Protein AF-A0A2W6ST73-F1 (afdb_monomer_lite)

Radius of gyration: 25.9 Å; chains: 1; bounding box: 72×66×67 Å

Structure (mmCIF, N/CA/C/O backbone):
data_AF-A0A2W6ST73-F1
#
_entry.id   AF-A0A2W6ST73-F1
#
loop_
_atom_site.group_PDB
_atom_site.id
_atom_site.type_symbol
_atom_site.label_atom_id
_atom_site.label_alt_id
_atom_site.label_comp_id
_atom_site.label_asym_id
_atom_site.label_entity_id
_atom_site.label_seq_id
_atom_site.pdbx_PDB_ins_code
_atom_site.Cartn_x
_atom_site.Cartn_y
_atom_site.Cartn_z
_atom_site.occupancy
_atom_site.B_iso_or_equiv
_atom_site.auth_seq_id
_atom_site.auth_comp_id
_atom_site.auth_asym_id
_atom_site.auth_atom_id
_atom_site.pdbx_PDB_model_num
ATOM 1 N N . MET A 1 1 ? 55.557 -0.640 -6.420 1.00 67.75 1 MET A N 1
ATOM 2 C CA . MET A 1 1 ? 54.184 -0.644 -6.984 1.00 67.75 1 MET A CA 1
ATOM 3 C C . MET A 1 1 ? 53.467 -1.984 -6.828 1.00 67.75 1 MET A C 1
ATOM 5 O O . MET A 1 1 ? 52.380 -1.974 -6.274 1.00 67.75 1 MET A O 1
ATOM 9 N N . ILE A 1 2 ? 54.056 -3.122 -7.222 1.00 83.50 2 ILE A N 1
ATOM 10 C CA . ILE A 1 2 ? 53.416 -4.459 -7.134 1.00 83.50 2 ILE A CA 1
ATOM 11 C C . ILE A 1 2 ? 52.916 -4.811 -5.717 1.00 83.50 2 ILE A C 1
ATOM 13 O O . ILE A 1 2 ? 51.785 -5.258 -5.557 1.00 83.50 2 ILE A O 1
ATOM 17 N N . TRP A 1 3 ? 53.702 -4.512 -4.680 1.00 81.50 3 TRP A N 1
ATOM 18 C CA . TRP A 1 3 ? 53.329 -4.760 -3.280 1.00 81.50 3 TRP A CA 1
ATOM 19 C C . TRP A 1 3 ? 52.134 -3.930 -2.788 1.00 81.50 3 TRP A C 1
ATOM 21 O O . TRP A 1 3 ? 51.322 -4.416 -2.010 1.00 81.50 3 TRP A O 1
ATOM 31 N N . VAL A 1 4 ? 51.988 -2.696 -3.282 1.00 86.31 4 VAL A N 1
ATOM 32 C CA . VAL A 1 4 ? 50.870 -1.811 -2.915 1.00 86.31 4 VAL A CA 1
ATOM 33 C C . VAL A 1 4 ? 49.575 -2.307 -3.556 1.00 86.31 4 VAL A C 1
ATOM 35 O O . VAL A 1 4 ? 48.547 -2.377 -2.892 1.00 86.31 4 VAL A O 1
ATOM 38 N N . VAL A 1 5 ? 49.636 -2.728 -4.824 1.00 84.88 5 VAL A N 1
ATOM 39 C CA . VAL A 1 5 ? 48.480 -3.299 -5.534 1.00 84.88 5 VAL A CA 1
ATOM 40 C C . VAL A 1 5 ? 48.038 -4.615 -4.887 1.00 84.88 5 VAL A C 1
ATOM 42 O O . VAL A 1 5 ? 46.844 -4.813 -4.673 1.00 84.88 5 VAL A O 1
ATOM 45 N N . GLY A 1 6 ? 48.986 -5.477 -4.501 1.00 85.81 6 GLY A N 1
ATOM 46 C CA . GLY A 1 6 ? 48.684 -6.722 -3.787 1.00 85.81 6 GLY A CA 1
ATOM 47 C C . GLY A 1 6 ? 48.009 -6.491 -2.431 1.00 85.81 6 GLY A C 1
ATOM 48 O O . GLY A 1 6 ? 47.036 -7.168 -2.105 1.00 85.81 6 GLY A O 1
ATOM 49 N N . PHE A 1 7 ? 48.465 -5.491 -1.671 1.00 88.94 7 PHE A N 1
ATOM 50 C CA . PHE A 1 7 ? 47.873 -5.144 -0.379 1.00 88.94 7 PHE A CA 1
ATOM 51 C C . PHE A 1 7 ? 46.446 -4.588 -0.513 1.00 88.94 7 PHE A C 1
ATOM 53 O O . PHE A 1 7 ? 45.546 -5.007 0.215 1.00 88.94 7 PHE A O 1
ATOM 60 N N . VAL A 1 8 ? 46.206 -3.704 -1.488 1.00 87.44 8 VAL A N 1
ATOM 61 C CA . VAL A 1 8 ? 44.862 -3.166 -1.763 1.00 87.44 8 VAL A CA 1
ATOM 62 C C . VAL A 1 8 ? 43.903 -4.280 -2.195 1.00 87.44 8 VAL A C 1
ATOM 64 O O . VAL A 1 8 ? 42.775 -4.337 -1.707 1.00 87.44 8 VAL A O 1
ATOM 67 N N . LEU A 1 9 ? 44.353 -5.206 -3.048 1.00 89.44 9 LEU A N 1
ATOM 68 C CA . LEU A 1 9 ? 43.543 -6.346 -3.482 1.00 89.44 9 LEU A CA 1
ATOM 69 C C . LEU A 1 9 ? 43.147 -7.247 -2.300 1.00 89.44 9 LEU A C 1
ATOM 71 O O . LEU A 1 9 ? 41.987 -7.640 -2.191 1.00 89.44 9 LEU A O 1
ATOM 75 N N . ALA A 1 10 ? 44.083 -7.530 -1.390 1.00 86.69 10 ALA A N 1
ATOM 76 C CA . ALA A 1 10 ? 43.821 -8.345 -0.204 1.00 86.69 10 ALA A CA 1
ATOM 77 C C . ALA A 1 10 ? 42.765 -7.711 0.720 1.00 86.69 10 ALA A C 1
ATOM 79 O O . ALA A 1 10 ? 41.883 -8.413 1.215 1.00 86.69 10 ALA A O 1
ATOM 80 N N . ILE A 1 11 ? 42.800 -6.385 0.900 1.00 88.25 11 ILE A N 1
ATOM 81 C CA . ILE A 1 11 ? 41.795 -5.655 1.691 1.00 88.25 11 ILE A CA 1
ATOM 82 C C . ILE A 1 11 ? 40.414 -5.743 1.038 1.00 88.25 11 ILE A C 1
ATOM 84 O O . ILE A 1 11 ? 39.426 -6.015 1.722 1.00 88.25 11 ILE A O 1
ATOM 88 N N . VAL A 1 12 ? 40.332 -5.542 -0.280 1.00 88.25 12 VAL A N 1
ATOM 89 C CA . VAL A 1 12 ? 39.059 -5.616 -1.012 1.00 88.25 12 VAL A CA 1
ATOM 90 C C . VAL A 1 12 ? 38.466 -7.021 -0.919 1.00 88.25 12 VAL A C 1
ATOM 92 O O . VAL A 1 12 ? 37.287 -7.165 -0.604 1.00 88.25 12 VAL A O 1
ATOM 95 N N . ILE A 1 13 ? 39.281 -8.060 -1.116 1.00 87.31 13 ILE A N 1
ATOM 96 C CA . ILE A 1 13 ? 38.840 -9.455 -0.984 1.00 87.31 13 ILE A CA 1
ATOM 97 C C . ILE A 1 13 ? 38.371 -9.736 0.449 1.00 87.31 13 ILE A C 1
ATOM 99 O O . ILE A 1 13 ? 37.301 -10.314 0.635 1.00 87.31 13 ILE A O 1
ATOM 103 N N . GLY A 1 14 ? 39.113 -9.275 1.459 1.00 85.38 14 GLY A N 1
ATOM 104 C CA . GLY A 1 14 ? 38.722 -9.410 2.863 1.00 85.38 14 GLY A CA 1
ATOM 105 C C . GLY A 1 14 ? 37.364 -8.768 3.159 1.00 85.38 14 GLY A C 1
ATOM 106 O O . GLY A 1 14 ? 36.500 -9.404 3.761 1.00 85.38 14 GLY A O 1
ATOM 107 N N . LEU A 1 15 ? 37.129 -7.546 2.673 1.00 85.75 15 LEU A N 1
ATOM 108 C CA . LEU A 1 15 ? 35.846 -6.851 2.828 1.00 85.75 15 LEU A CA 1
ATOM 109 C C . LEU A 1 15 ? 34.694 -7.590 2.140 1.00 85.75 15 LEU A C 1
ATOM 111 O O . LEU A 1 15 ? 33.608 -7.701 2.712 1.00 85.75 15 LEU A O 1
ATOM 115 N N . VAL A 1 16 ? 34.929 -8.121 0.939 1.00 84.19 16 VAL A N 1
ATOM 116 C CA . VAL A 1 16 ? 33.927 -8.912 0.214 1.00 84.19 16 VAL A CA 1
ATOM 117 C C . VAL A 1 16 ? 33.579 -10.177 0.996 1.00 84.19 16 VAL A C 1
ATOM 119 O O . VAL A 1 16 ? 32.398 -10.454 1.185 1.00 84.19 16 VAL A O 1
ATOM 122 N N . ILE A 1 17 ? 34.576 -10.903 1.509 1.00 86.31 17 ILE A N 1
ATOM 123 C CA . ILE A 1 17 ? 34.359 -12.128 2.292 1.00 86.31 17 ILE A CA 1
ATOM 124 C C . ILE A 1 17 ? 33.571 -11.826 3.570 1.00 86.31 17 ILE A C 1
ATOM 126 O O . ILE A 1 17 ? 32.594 -12.516 3.856 1.00 86.31 17 ILE A O 1
ATOM 130 N N . VAL A 1 18 ? 33.944 -10.781 4.314 1.00 85.88 18 VAL A N 1
ATOM 131 C CA . VAL A 1 18 ? 33.243 -10.384 5.548 1.00 85.88 18 VAL A CA 1
ATOM 132 C C . VAL A 1 18 ? 31.796 -9.982 5.257 1.00 85.88 18 VAL A C 1
ATOM 134 O O . VAL A 1 18 ? 30.888 -10.398 5.976 1.00 85.88 18 VAL A O 1
ATOM 137 N N . SER A 1 19 ? 31.561 -9.230 4.179 1.00 76.62 19 SER A N 1
ATOM 138 C CA . SER A 1 19 ? 30.213 -8.863 3.731 1.00 76.62 19 SER A CA 1
ATOM 139 C C . SER A 1 19 ? 29.370 -10.098 3.394 1.00 76.62 19 SER A C 1
ATOM 141 O O . SER A 1 19 ? 28.215 -10.209 3.812 1.00 76.62 19 SER A O 1
ATOM 143 N N . LEU A 1 20 ? 29.967 -11.070 2.701 1.00 81.69 20 LEU A N 1
ATOM 144 C CA . LEU A 1 20 ? 29.297 -12.307 2.308 1.00 81.69 20 LEU A CA 1
ATOM 145 C C . LEU A 1 20 ? 28.953 -13.176 3.526 1.00 81.69 20 LEU A C 1
ATOM 147 O O . LEU A 1 20 ? 27.847 -13.709 3.611 1.00 81.69 20 LEU A O 1
ATOM 151 N N . LEU A 1 21 ? 29.861 -13.254 4.503 1.00 81.31 21 LEU A N 1
ATOM 152 C CA . LEU A 1 21 ? 29.627 -13.943 5.774 1.00 81.31 21 LEU A CA 1
ATOM 153 C C . LEU A 1 21 ? 28.502 -13.280 6.575 1.00 81.31 21 LEU A C 1
ATOM 155 O O . LEU A 1 21 ? 27.616 -13.968 7.078 1.00 81.31 21 LEU A O 1
ATOM 159 N N . ALA A 1 22 ? 28.494 -11.948 6.654 1.00 77.50 22 ALA A N 1
ATOM 160 C CA . ALA A 1 22 ? 27.438 -11.206 7.337 1.00 77.50 22 ALA A CA 1
ATOM 161 C C . ALA A 1 22 ? 26.068 -11.414 6.668 1.00 77.50 22 ALA A C 1
ATOM 163 O O . ALA A 1 22 ? 25.068 -11.620 7.359 1.00 77.50 22 ALA A O 1
ATOM 164 N N . ALA A 1 23 ? 26.020 -11.424 5.331 1.00 70.81 23 ALA A N 1
ATOM 165 C CA . ALA A 1 23 ? 24.804 -11.711 4.575 1.00 70.81 23 ALA A CA 1
ATOM 166 C C . ALA A 1 23 ? 24.298 -13.142 4.822 1.00 70.81 23 ALA A C 1
ATOM 168 O O . ALA A 1 23 ? 23.098 -13.345 5.018 1.00 70.81 23 ALA A O 1
ATOM 169 N N . LEU A 1 24 ? 25.209 -14.118 4.876 1.00 79.50 24 LEU A N 1
ATOM 170 C CA . LEU A 1 24 ? 24.879 -15.510 5.176 1.00 79.50 24 LEU A CA 1
ATOM 171 C C . LEU A 1 24 ? 24.293 -15.650 6.588 1.00 79.50 24 LEU A C 1
ATOM 173 O O . LEU A 1 24 ? 23.228 -16.238 6.756 1.00 79.50 24 LEU A O 1
ATOM 177 N N . VAL A 1 25 ? 24.945 -15.064 7.595 1.00 80.12 25 VAL A N 1
ATOM 178 C CA . VAL A 1 25 ? 24.470 -15.097 8.987 1.00 80.12 25 VAL A CA 1
ATOM 179 C C . VAL A 1 25 ? 23.093 -14.440 9.106 1.00 80.12 25 VAL A C 1
ATOM 181 O O . VAL A 1 25 ? 22.197 -15.003 9.734 1.00 80.12 25 VAL A O 1
ATOM 184 N N . ALA A 1 26 ? 22.879 -13.297 8.452 1.00 73.00 26 ALA A N 1
ATOM 185 C CA . ALA A 1 26 ? 21.578 -12.634 8.437 1.00 73.00 26 ALA A CA 1
ATOM 186 C C . ALA A 1 26 ? 20.483 -13.506 7.794 1.00 73.00 26 ALA A C 1
ATOM 188 O O . ALA A 1 26 ? 19.366 -13.561 8.314 1.00 73.00 26 ALA A O 1
ATOM 189 N N . ALA A 1 27 ? 20.800 -14.213 6.705 1.00 70.56 27 ALA A N 1
ATOM 190 C CA . ALA A 1 27 ? 19.872 -15.129 6.045 1.00 70.56 27 ALA A CA 1
ATOM 191 C C . ALA A 1 27 ? 19.528 -16.341 6.927 1.00 70.56 27 ALA A C 1
ATOM 193 O O . ALA A 1 27 ? 18.366 -16.739 7.000 1.00 70.56 27 ALA A O 1
ATOM 194 N N . VAL A 1 28 ? 20.512 -16.895 7.640 1.00 74.00 28 VAL A N 1
ATOM 195 C CA . VAL A 1 28 ? 20.307 -18.022 8.565 1.00 74.00 28 VAL A CA 1
ATOM 196 C C . VAL A 1 28 ? 19.448 -17.607 9.759 1.00 74.00 28 VAL A C 1
ATOM 198 O O . VAL A 1 28 ? 18.484 -18.299 10.088 1.00 74.00 28 VAL A O 1
ATOM 201 N N . ILE A 1 29 ? 19.740 -16.458 10.376 1.00 75.06 29 ILE A N 1
ATOM 202 C CA . ILE A 1 29 ? 18.928 -15.916 11.478 1.00 75.06 29 ILE A CA 1
ATOM 203 C C . ILE A 1 29 ? 17.491 -15.681 11.005 1.00 75.06 29 ILE A C 1
ATOM 205 O O . ILE A 1 29 ? 16.533 -15.999 11.708 1.00 75.06 29 ILE A O 1
ATOM 209 N N . GLU A 1 30 ? 17.318 -15.153 9.796 1.00 72.81 30 GLU A N 1
ATOM 210 C CA . GLU A 1 30 ? 15.997 -14.934 9.220 1.00 72.81 30 GLU A CA 1
ATOM 211 C C . GLU A 1 30 ? 15.237 -16.241 8.979 1.00 72.81 30 GLU A C 1
ATOM 213 O O . GLU A 1 30 ? 14.048 -16.312 9.300 1.00 72.81 30 GLU A O 1
ATOM 218 N N . LEU A 1 31 ? 15.906 -17.275 8.466 1.00 73.00 31 LEU A N 1
ATOM 219 C CA . LEU A 1 31 ? 15.312 -18.597 8.291 1.00 73.00 31 LEU A CA 1
ATOM 220 C C . LEU A 1 31 ? 14.855 -19.168 9.637 1.00 73.00 31 LEU A C 1
ATOM 222 O O . LEU A 1 31 ? 13.720 -19.628 9.753 1.00 73.00 31 LEU A O 1
ATOM 226 N N . PHE A 1 32 ? 15.700 -19.067 10.664 1.00 74.31 32 PHE A N 1
ATOM 227 C CA . PHE A 1 32 ? 15.379 -19.545 12.005 1.00 74.31 32 PHE A CA 1
ATOM 228 C C . PHE A 1 32 ? 14.152 -18.832 12.583 1.00 74.31 32 PHE A C 1
ATOM 230 O O . PHE A 1 32 ? 13.229 -19.482 13.067 1.00 74.31 32 PHE A O 1
ATOM 237 N N . VAL A 1 33 ? 14.086 -17.503 12.457 1.00 72.50 33 VAL A N 1
ATOM 238 C CA . VAL A 1 33 ? 12.926 -16.723 12.914 1.00 72.50 33 VAL A CA 1
ATOM 239 C C . VAL A 1 33 ? 11.661 -17.098 12.138 1.00 72.50 33 VAL A C 1
ATOM 241 O O . VAL A 1 33 ? 10.602 -17.214 12.747 1.00 72.50 33 VAL A O 1
ATOM 244 N N . ARG A 1 34 ? 11.740 -17.323 10.820 1.00 68.19 34 ARG A N 1
ATOM 245 C CA . ARG A 1 34 ? 10.576 -17.737 10.010 1.00 68.19 34 ARG A CA 1
ATOM 246 C C . ARG A 1 34 ? 10.035 -19.094 10.444 1.00 68.19 34 ARG A C 1
ATOM 248 O O . ARG A 1 34 ? 8.823 -19.244 10.577 1.00 68.19 34 ARG A O 1
ATOM 255 N N . VAL A 1 35 ? 10.925 -20.054 10.679 1.00 71.19 35 VAL A N 1
ATOM 256 C CA . VAL A 1 35 ? 10.547 -21.400 11.124 1.00 71.19 35 VAL A CA 1
ATOM 257 C C . VAL A 1 35 ? 9.978 -21.355 12.541 1.00 71.19 35 VAL A C 1
ATOM 259 O O . VAL A 1 35 ? 8.919 -21.926 12.782 1.00 71.19 35 VAL A O 1
ATOM 262 N N . ALA A 1 36 ? 10.615 -20.622 13.458 1.00 74.31 36 ALA A N 1
ATOM 263 C CA . ALA A 1 36 ? 10.155 -20.507 14.840 1.00 74.31 36 ALA A CA 1
ATOM 264 C C . ALA A 1 36 ? 8.792 -19.801 14.944 1.00 74.31 36 ALA A C 1
ATOM 266 O O . ALA A 1 36 ? 7.888 -20.298 15.613 1.00 74.31 36 ALA A O 1
ATOM 267 N N . LEU A 1 37 ? 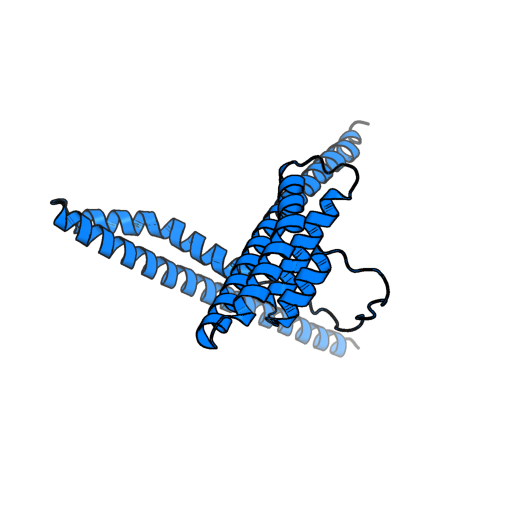8.618 -18.669 14.255 1.00 73.38 37 LEU A N 1
ATOM 268 C CA . LEU A 1 37 ? 7.379 -17.890 14.313 1.00 73.38 37 LEU A CA 1
ATOM 269 C C . LEU A 1 37 ? 6.231 -18.594 13.578 1.00 73.38 37 LEU A C 1
ATOM 271 O O . LEU A 1 37 ? 5.116 -18.644 14.091 1.00 73.38 37 LEU A O 1
ATOM 275 N N . GLY A 1 38 ? 6.507 -19.167 12.399 1.00 69.94 38 GLY A N 1
ATOM 276 C CA . GLY A 1 38 ? 5.530 -19.950 11.640 1.00 69.94 38 GLY A CA 1
ATOM 277 C C . GLY A 1 38 ? 5.105 -21.218 12.382 1.00 69.94 38 GLY A C 1
ATOM 278 O O . GLY A 1 38 ? 3.916 -21.523 12.436 1.00 69.94 38 GLY A O 1
ATOM 279 N N . GLY A 1 39 ? 6.056 -21.906 13.021 1.00 72.81 39 GLY A N 1
ATOM 280 C CA . GLY A 1 39 ? 5.786 -23.072 13.860 1.00 72.81 39 GLY A CA 1
ATOM 281 C C . GLY A 1 39 ? 4.954 -22.734 15.098 1.00 72.81 39 GLY A C 1
ATOM 282 O O . GLY A 1 39 ? 3.987 -23.433 15.382 1.00 72.81 39 GLY A O 1
ATOM 283 N N . ALA A 1 40 ? 5.266 -21.638 15.797 1.00 74.94 40 ALA A N 1
ATOM 284 C CA . ALA A 1 40 ? 4.494 -21.194 16.961 1.00 74.94 40 ALA A CA 1
ATOM 285 C C . ALA A 1 40 ? 3.041 -20.832 16.598 1.00 74.94 40 ALA A C 1
ATOM 287 O O . ALA A 1 40 ? 2.114 -21.211 17.313 1.00 74.94 40 ALA A O 1
ATOM 288 N N . LEU A 1 41 ? 2.835 -20.151 15.465 1.00 74.44 41 LEU A N 1
ATOM 289 C CA . LEU A 1 41 ? 1.503 -19.837 14.936 1.00 74.44 41 LEU A CA 1
ATOM 290 C C . LEU A 1 41 ? 0.715 -21.101 14.582 1.00 74.44 41 LEU A C 1
ATOM 292 O O . LEU A 1 41 ? -0.429 -21.248 15.007 1.00 74.44 41 LEU A O 1
ATOM 296 N N . ALA A 1 42 ? 1.331 -22.026 13.846 1.00 70.50 42 ALA A N 1
ATOM 297 C CA . ALA A 1 42 ? 0.689 -23.279 13.462 1.00 70.50 42 ALA A CA 1
ATOM 298 C C . ALA A 1 42 ? 0.345 -24.154 14.678 1.00 70.50 42 ALA A C 1
ATOM 300 O O . ALA A 1 42 ? -0.739 -24.732 14.735 1.00 70.50 42 ALA A O 1
ATOM 301 N N . ALA A 1 43 ? 1.223 -24.198 15.684 1.00 72.69 43 ALA A N 1
ATOM 302 C CA . ALA A 1 43 ? 0.956 -24.888 16.942 1.00 72.69 43 ALA A CA 1
ATOM 303 C C . ALA A 1 43 ? -0.231 -24.262 17.689 1.00 72.69 43 ALA A C 1
ATOM 305 O O . ALA A 1 43 ? -1.117 -24.985 18.135 1.00 72.69 43 ALA A O 1
ATOM 306 N N . GLY A 1 44 ? -0.297 -22.929 17.773 1.00 75.00 44 GLY A N 1
ATOM 307 C CA . GLY A 1 44 ? -1.426 -22.229 18.391 1.00 75.00 44 GLY A CA 1
ATOM 308 C C . GLY A 1 44 ? -2.759 -22.531 17.701 1.00 75.00 44 GLY A C 1
ATOM 309 O O . GLY A 1 44 ? -3.734 -22.872 18.367 1.00 75.00 44 GLY A O 1
ATOM 310 N N . ILE A 1 45 ? -2.791 -22.479 16.365 1.00 75.88 45 ILE A N 1
ATOM 311 C CA . ILE A 1 45 ? -3.997 -22.791 15.582 1.00 75.88 45 ILE A CA 1
ATOM 312 C C . ILE A 1 45 ? -4.390 -24.265 15.753 1.00 75.88 45 ILE A C 1
ATOM 314 O O . ILE A 1 45 ? -5.569 -24.566 15.935 1.00 75.88 45 ILE A O 1
ATOM 318 N N . GLY A 1 46 ? -3.416 -25.178 15.754 1.00 71.06 46 GLY A N 1
ATOM 319 C CA . GLY A 1 46 ? -3.648 -26.601 15.993 1.00 71.06 46 GLY A CA 1
ATOM 320 C C . GLY A 1 46 ? -4.228 -26.898 17.376 1.00 71.06 46 GLY A C 1
ATOM 321 O O . GLY A 1 46 ? -5.156 -27.694 17.484 1.00 71.06 46 GLY A O 1
ATOM 322 N N . ILE A 1 47 ? -3.743 -26.225 18.425 1.00 76.88 47 ILE A N 1
ATOM 323 C CA . ILE A 1 47 ? -4.274 -26.372 19.790 1.00 76.88 47 ILE A CA 1
ATOM 324 C C . ILE A 1 47 ? -5.729 -25.900 19.852 1.00 76.88 47 ILE A C 1
ATOM 326 O O . ILE A 1 47 ? -6.582 -26.625 20.358 1.00 76.88 47 ILE A O 1
ATOM 330 N N . VAL A 1 48 ? -6.032 -24.722 19.297 1.00 78.62 48 VAL A N 1
ATOM 331 C CA . VAL A 1 48 ? -7.404 -24.185 19.276 1.00 78.62 48 VAL A CA 1
ATOM 332 C C . VAL A 1 48 ? -8.338 -25.113 18.498 1.00 78.62 48 VAL A C 1
ATOM 334 O O . VAL A 1 48 ? -9.403 -25.471 18.995 1.00 78.62 48 VAL A O 1
ATOM 337 N N . ALA A 1 49 ? -7.924 -25.562 17.311 1.00 70.56 49 ALA A N 1
ATOM 338 C CA . ALA A 1 49 ? -8.707 -26.490 16.503 1.00 70.56 49 ALA A CA 1
ATOM 339 C C . ALA A 1 49 ? -8.917 -27.840 17.204 1.00 70.56 49 ALA A C 1
ATOM 341 O O . ALA A 1 49 ? -10.004 -28.410 17.117 1.00 70.56 49 ALA A O 1
ATOM 342 N N . GLY A 1 50 ? -7.910 -28.334 17.928 1.00 69.25 50 GLY A N 1
ATOM 343 C CA . GLY A 1 50 ? -8.005 -29.571 18.696 1.00 69.25 50 GLY A CA 1
ATOM 344 C C . GLY A 1 50 ? -8.989 -29.478 19.861 1.00 69.25 50 GLY A C 1
ATOM 345 O O . GLY A 1 50 ? -9.804 -30.382 20.032 1.00 69.25 50 GLY A O 1
ATOM 346 N N . VAL A 1 51 ? -8.982 -28.370 20.612 1.00 78.50 51 VAL A N 1
ATOM 347 C CA . VAL A 1 51 ? -9.944 -28.129 21.705 1.00 78.50 51 VAL A CA 1
ATOM 348 C C . VAL A 1 51 ? -11.374 -28.058 21.165 1.00 78.50 51 VAL A C 1
ATOM 350 O O . VAL A 1 51 ? -12.243 -28.776 21.653 1.00 78.50 51 VAL A O 1
ATOM 353 N N . VAL A 1 52 ? -11.599 -27.278 20.103 1.00 80.56 52 VAL A N 1
ATOM 354 C CA . VAL A 1 52 ? -12.923 -27.137 19.469 1.00 80.56 52 VAL A CA 1
ATOM 355 C C . VAL A 1 52 ? -13.427 -28.471 18.909 1.00 80.56 52 VAL A C 1
ATOM 357 O O . VAL A 1 52 ? -14.602 -28.803 19.041 1.00 80.56 52 VAL A O 1
ATOM 360 N N . SER A 1 53 ? -12.540 -29.268 18.309 1.00 73.88 53 SER A N 1
ATOM 361 C CA . SER A 1 53 ? -12.911 -30.574 17.748 1.00 73.88 53 SER A CA 1
ATOM 362 C C . SER A 1 53 ? -13.239 -31.598 18.838 1.00 73.88 53 SER A C 1
ATOM 364 O O . SER A 1 53 ? -14.150 -32.405 18.661 1.00 73.88 53 SER A O 1
ATOM 366 N N . ASN A 1 54 ? -12.547 -31.535 19.981 1.00 76.69 54 ASN A N 1
ATOM 367 C CA . ASN A 1 54 ? -12.827 -32.390 21.134 1.00 76.69 54 ASN A CA 1
ATOM 368 C C . ASN A 1 54 ? -14.204 -32.085 21.747 1.00 76.69 54 ASN A C 1
ATOM 370 O O . ASN A 1 54 ? -14.954 -33.002 22.072 1.00 76.69 54 ASN A O 1
ATOM 374 N N . GLU A 1 55 ? -14.574 -30.803 21.846 1.00 80.00 55 GLU A N 1
ATOM 375 C CA . GLU A 1 55 ? -15.918 -30.391 22.282 1.00 80.00 55 GLU A CA 1
ATOM 376 C C . GLU A 1 55 ? -17.016 -30.836 21.302 1.00 80.00 55 GLU A C 1
ATOM 378 O O . GLU A 1 55 ? -18.141 -31.116 21.712 1.00 80.00 55 GLU A O 1
ATOM 383 N N . ALA A 1 56 ? -16.684 -30.970 20.015 1.00 79.44 56 ALA A N 1
ATOM 384 C CA . ALA A 1 56 ? -17.592 -31.466 18.983 1.00 79.44 56 ALA A CA 1
ATOM 385 C C . ALA A 1 56 ? -17.720 -33.006 18.940 1.00 79.44 56 ALA A C 1
ATOM 387 O O . ALA A 1 56 ? -18.447 -33.527 18.092 1.00 79.44 56 ALA A O 1
ATOM 388 N N . GLY A 1 57 ? -17.024 -33.744 19.817 1.00 82.19 57 GLY A N 1
ATOM 389 C CA . GLY A 1 57 ? -17.058 -35.213 19.874 1.00 82.19 57 GLY A CA 1
ATOM 390 C C . GLY A 1 57 ? -16.149 -35.921 18.862 1.00 82.19 57 GLY A C 1
ATOM 391 O O . GLY A 1 57 ? -16.295 -37.124 18.645 1.00 82.19 57 GLY A O 1
ATOM 392 N N . TRP A 1 58 ? -15.222 -35.192 18.237 1.00 81.50 58 TRP A N 1
ATOM 393 C CA . TRP A 1 58 ? -14.196 -35.734 17.342 1.00 81.50 58 TRP A CA 1
ATOM 394 C C . TRP A 1 58 ? -12.891 -35.961 18.114 1.00 81.50 58 TRP A C 1
ATOM 396 O O . TRP A 1 58 ? -12.697 -35.420 19.201 1.00 81.50 58 TRP A O 1
ATOM 406 N N . ASP A 1 59 ? -11.958 -36.731 17.547 1.00 81.38 59 ASP A N 1
ATOM 407 C CA . ASP A 1 59 ? -10.630 -36.919 18.142 1.00 81.38 59 ASP A CA 1
ATOM 408 C C . ASP A 1 59 ? -9.811 -35.617 18.053 1.00 81.38 59 ASP A C 1
ATOM 410 O O . ASP A 1 59 ? -9.128 -35.330 17.061 1.00 81.38 59 ASP A O 1
ATOM 414 N N . GLY A 1 60 ? -9.909 -34.789 19.095 1.00 72.75 60 GLY A N 1
ATOM 415 C CA . GLY A 1 60 ? -9.289 -33.468 19.145 1.00 72.75 60 GLY A CA 1
ATOM 416 C C . GLY A 1 60 ? -7.771 -33.485 18.968 1.00 72.75 60 GLY A C 1
ATOM 417 O O . GLY A 1 60 ? -7.216 -32.554 18.381 1.00 72.75 60 GLY A O 1
ATOM 418 N N . ALA A 1 61 ? -7.092 -34.555 19.392 1.00 72.62 61 ALA A N 1
ATOM 419 C CA . ALA A 1 61 ? -5.646 -34.675 19.226 1.00 72.62 61 ALA A CA 1
ATOM 420 C C . ALA A 1 61 ? -5.276 -34.850 17.747 1.00 72.62 61 ALA A C 1
ATOM 422 O O . ALA A 1 61 ? -4.420 -34.131 17.224 1.00 72.62 61 ALA A O 1
ATOM 423 N N . LEU A 1 62 ? -5.965 -35.757 17.052 1.00 74.38 62 LEU A N 1
ATOM 424 C CA . LEU A 1 62 ? -5.703 -36.042 15.644 1.00 74.38 62 LEU A CA 1
ATOM 425 C C . LEU A 1 62 ? -6.091 -34.851 14.756 1.00 74.38 62 LEU A C 1
ATOM 427 O O . LEU A 1 62 ? -5.330 -34.461 13.869 1.00 74.38 62 LEU A O 1
ATOM 431 N N . THR A 1 63 ? -7.222 -34.209 15.057 1.00 74.12 63 THR A N 1
ATOM 432 C CA . THR A 1 63 ? -7.710 -33.033 14.319 1.00 74.12 63 THR A CA 1
ATOM 433 C C . THR A 1 63 ? -6.793 -31.818 14.508 1.00 74.12 63 THR A C 1
ATOM 435 O O . THR A 1 63 ? -6.459 -31.135 13.537 1.00 74.12 63 THR A O 1
ATOM 438 N N . GLY A 1 64 ? -6.306 -31.581 15.731 1.00 67.69 64 GLY A N 1
ATOM 439 C CA . GLY A 1 64 ? -5.379 -30.486 16.029 1.00 67.69 64 GLY A CA 1
ATOM 440 C C . GLY A 1 64 ? -4.024 -30.628 15.329 1.00 67.69 64 GLY A C 1
ATOM 441 O O . GLY A 1 64 ? -3.509 -29.653 14.775 1.00 67.69 64 GLY A O 1
ATOM 442 N N . VAL A 1 65 ? -3.469 -31.845 15.271 1.00 73.75 65 VAL A N 1
ATOM 443 C CA . VAL A 1 65 ? -2.218 -32.125 14.540 1.00 73.75 65 VAL A CA 1
ATOM 444 C C . VAL A 1 65 ? -2.393 -31.891 13.039 1.00 73.75 65 VAL A C 1
ATOM 446 O O . VAL A 1 65 ? -1.536 -31.273 12.405 1.00 73.75 65 VAL A O 1
ATOM 449 N N . LEU A 1 66 ? -3.514 -32.329 12.466 1.00 76.38 66 LEU A N 1
ATOM 450 C CA . LEU A 1 66 ? -3.787 -32.199 11.033 1.00 76.38 66 LEU A CA 1
ATOM 451 C C . LEU A 1 66 ? -3.911 -30.726 10.614 1.00 76.38 66 LEU A C 1
ATOM 453 O O . LEU A 1 66 ? -3.332 -30.307 9.608 1.00 76.38 66 LEU A O 1
ATOM 457 N N . VAL A 1 67 ? -4.586 -29.917 11.434 1.00 75.50 67 VAL A N 1
ATOM 458 C CA . VAL A 1 67 ? -4.701 -28.467 11.225 1.00 75.50 67 VAL A CA 1
ATOM 459 C C . VAL A 1 67 ? -3.356 -27.761 11.421 1.00 75.50 67 VAL A C 1
ATOM 461 O O . VAL A 1 67 ? -3.011 -26.891 10.619 1.00 75.50 67 VAL A O 1
ATOM 464 N N . ALA A 1 68 ? -2.553 -28.145 12.418 1.00 69.00 68 ALA A N 1
ATOM 465 C CA . ALA A 1 68 ? -1.208 -27.591 12.592 1.00 69.00 68 ALA A CA 1
ATOM 466 C C . ALA A 1 68 ? -0.337 -27.845 11.351 1.00 69.00 68 ALA A C 1
ATOM 468 O O . ALA A 1 68 ? 0.265 -26.920 10.812 1.00 69.00 68 ALA A O 1
ATOM 469 N N . VAL A 1 69 ? -0.324 -29.076 10.831 1.00 76.25 69 VAL A N 1
ATOM 470 C CA . VAL A 1 69 ? 0.474 -29.430 9.646 1.00 76.25 69 VAL A CA 1
ATOM 471 C C . VAL A 1 69 ? 0.013 -28.662 8.404 1.00 76.25 69 VAL A C 1
ATOM 473 O O . VAL A 1 69 ? 0.845 -28.108 7.681 1.00 76.25 69 VAL A O 1
ATOM 476 N N . LEU A 1 70 ? -1.300 -28.557 8.182 1.00 77.19 70 LEU A N 1
ATOM 477 C CA . LEU A 1 70 ? -1.863 -27.815 7.048 1.00 77.19 70 LEU A CA 1
ATOM 478 C C . LEU A 1 70 ? -1.602 -26.304 7.129 1.00 77.19 70 LEU A C 1
ATOM 480 O O . LEU A 1 70 ? -1.501 -25.642 6.095 1.00 77.19 70 LEU A O 1
ATOM 484 N N . THR A 1 71 ? -1.465 -25.751 8.335 1.00 69.44 71 THR A N 1
ATOM 485 C CA . THR A 1 71 ? -1.280 -24.307 8.544 1.00 69.44 71 THR A CA 1
ATOM 486 C C . THR A 1 71 ? 0.183 -23.857 8.554 1.00 69.44 71 THR A C 1
ATOM 488 O O . THR A 1 71 ? 0.438 -22.669 8.358 1.00 69.44 71 THR A O 1
ATOM 491 N N . ILE A 1 72 ? 1.157 -24.771 8.665 1.00 71.19 72 ILE A N 1
ATOM 492 C CA . ILE A 1 72 ? 2.598 -24.448 8.616 1.00 71.19 72 ILE A CA 1
ATOM 493 C C . ILE A 1 72 ? 2.981 -23.735 7.311 1.00 71.19 72 ILE A C 1
ATOM 495 O O . ILE A 1 72 ? 3.635 -22.692 7.341 1.00 71.19 72 ILE A O 1
ATOM 499 N N . ILE A 1 73 ? 2.565 -24.265 6.159 1.00 68.19 73 ILE A N 1
ATOM 500 C CA . ILE A 1 73 ? 2.922 -23.710 4.843 1.00 68.19 73 ILE A CA 1
ATOM 501 C C . ILE A 1 73 ? 2.362 -22.285 4.657 1.00 68.19 73 ILE A C 1
ATOM 503 O O . ILE A 1 73 ? 3.150 -21.377 4.363 1.00 68.19 73 ILE A O 1
ATOM 507 N N . PRO A 1 74 ? 1.054 -22.022 4.861 1.00 65.31 74 PRO A N 1
ATOM 508 C CA . PRO A 1 74 ? 0.523 -20.667 4.750 1.00 65.31 74 PRO A CA 1
ATOM 509 C C . PRO A 1 74 ? 1.070 -19.726 5.832 1.00 65.31 74 PRO A C 1
ATOM 511 O O . PRO A 1 74 ? 1.315 -18.561 5.523 1.00 65.31 74 PRO A O 1
ATOM 514 N N . ALA A 1 75 ? 1.355 -20.201 7.052 1.00 64.50 75 ALA A N 1
ATOM 515 C CA . ALA A 1 75 ? 1.966 -19.377 8.099 1.00 64.50 75 ALA A CA 1
ATOM 516 C C . ALA A 1 75 ? 3.387 -18.920 7.724 1.00 64.50 75 ALA A C 1
ATOM 518 O O . ALA A 1 75 ? 3.719 -17.741 7.873 1.00 64.50 75 ALA A O 1
ATOM 519 N N . ILE A 1 76 ? 4.212 -19.812 7.164 1.00 62.53 76 ILE A N 1
ATOM 520 C CA . ILE A 1 76 ? 5.562 -19.471 6.683 1.00 62.53 76 ILE A CA 1
ATOM 521 C C . ILE A 1 76 ? 5.492 -18.448 5.536 1.00 62.53 76 ILE A C 1
ATOM 523 O O . ILE A 1 76 ? 6.263 -17.482 5.521 1.00 62.53 76 ILE A O 1
ATOM 527 N N . LEU A 1 77 ? 4.554 -18.613 4.597 1.00 66.56 77 LEU A N 1
ATOM 528 C CA . LEU A 1 77 ? 4.355 -17.668 3.491 1.00 66.56 77 LEU A CA 1
ATOM 529 C C . LEU A 1 77 ? 3.844 -16.301 3.973 1.00 66.56 77 LEU A C 1
ATOM 531 O O . LEU A 1 77 ? 4.296 -15.264 3.481 1.00 66.56 77 LEU A O 1
ATOM 535 N N . PHE A 1 78 ? 2.947 -16.284 4.958 1.00 63.75 78 PHE A N 1
ATOM 536 C CA . PHE A 1 78 ? 2.391 -15.063 5.539 1.00 63.75 78 PHE A CA 1
ATOM 537 C C . PHE A 1 78 ? 3.455 -14.250 6.294 1.00 63.75 78 PHE A C 1
ATOM 539 O O . PHE A 1 78 ? 3.603 -13.050 6.054 1.00 63.75 78 PHE A O 1
ATOM 546 N N . VAL A 1 79 ? 4.284 -14.908 7.114 1.00 60.91 79 VAL A N 1
ATOM 547 C CA . VAL A 1 79 ? 5.429 -14.269 7.794 1.00 60.91 79 VAL A CA 1
ATOM 548 C C . VAL A 1 79 ? 6.467 -13.765 6.780 1.00 60.91 79 VAL A C 1
ATOM 550 O O . VAL A 1 79 ? 7.048 -12.691 6.962 1.00 60.91 79 VAL A O 1
ATOM 553 N N . GLY A 1 80 ? 6.669 -14.492 5.675 1.00 55.47 80 GLY A N 1
ATOM 554 C CA . GLY A 1 80 ? 7.510 -14.048 4.560 1.00 55.47 80 GLY A CA 1
ATOM 555 C C . GLY A 1 80 ? 7.005 -12.759 3.896 1.00 55.47 80 GLY A C 1
ATOM 556 O O . GLY A 1 80 ? 7.799 -11.847 3.648 1.00 55.47 80 GLY A O 1
ATOM 557 N N . ARG A 1 81 ? 5.691 -12.642 3.662 1.00 56.94 81 ARG A N 1
ATOM 558 C CA .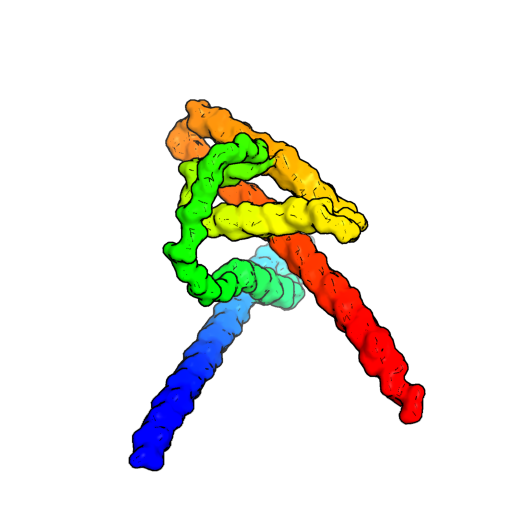 ARG A 1 81 ? 5.066 -11.436 3.086 1.00 56.94 81 ARG A CA 1
ATOM 559 C C . ARG A 1 81 ? 5.124 -10.230 4.025 1.00 56.94 81 ARG A C 1
ATOM 561 O O . ARG A 1 81 ? 5.471 -9.143 3.572 1.00 56.94 81 ARG A O 1
ATOM 568 N N . LEU A 1 82 ? 4.891 -10.431 5.322 1.00 52.28 82 LEU A N 1
ATOM 569 C CA . LEU A 1 82 ? 4.912 -9.360 6.329 1.00 52.28 82 LEU A CA 1
ATOM 570 C C . LEU A 1 82 ? 6.292 -8.718 6.538 1.00 52.28 82 LEU A C 1
ATOM 572 O O . LEU A 1 82 ? 6.372 -7.572 6.969 1.00 52.28 82 LEU A O 1
ATOM 576 N N . ARG A 1 83 ? 7.390 -9.430 6.252 1.00 48.78 83 ARG A N 1
ATOM 577 C CA . ARG A 1 83 ? 8.749 -8.864 6.352 1.00 48.78 83 ARG A CA 1
ATOM 578 C C . ARG A 1 83 ? 9.351 -8.441 5.020 1.00 48.78 83 ARG A C 1
ATOM 580 O O . ARG A 1 83 ? 10.204 -7.551 5.029 1.00 48.78 83 ARG A O 1
ATOM 587 N N . SER A 1 84 ? 8.895 -8.979 3.889 1.00 38.59 84 SER A N 1
ATOM 588 C CA . SER A 1 84 ? 9.284 -8.463 2.569 1.00 38.59 84 SER A CA 1
ATOM 589 C C . SER A 1 84 ? 8.830 -7.015 2.340 1.00 38.59 84 SER A C 1
ATOM 591 O O . SER A 1 84 ? 9.461 -6.317 1.553 1.00 38.59 84 SER A O 1
ATOM 593 N N . SER A 1 85 ? 7.798 -6.539 3.045 1.00 38.91 85 SER A N 1
ATOM 594 C CA . SER A 1 85 ? 7.405 -5.121 3.065 1.00 38.91 85 SER A CA 1
ATOM 595 C C . SER A 1 85 ? 8.337 -4.244 3.920 1.00 38.91 85 SER A C 1
ATOM 597 O O . SER A 1 85 ? 8.412 -3.037 3.715 1.00 38.91 85 SER A O 1
ATOM 599 N N . SER A 1 86 ? 9.101 -4.838 4.847 1.00 42.38 86 SER A N 1
ATOM 600 C CA . SER A 1 86 ? 9.996 -4.117 5.770 1.00 42.38 86 SER A CA 1
ATOM 601 C C . SER A 1 86 ? 11.436 -3.953 5.266 1.00 42.38 86 SER A C 1
ATOM 603 O O . SER A 1 86 ? 12.162 -3.076 5.735 1.00 42.38 86 SER A O 1
ATOM 605 N N . ARG A 1 87 ? 11.869 -4.757 4.285 1.00 36.94 87 ARG A N 1
ATOM 606 C CA . ARG A 1 87 ? 13.158 -4.576 3.597 1.00 36.94 87 ARG A CA 1
ATOM 607 C C . ARG A 1 87 ? 12.955 -3.795 2.304 1.00 36.94 87 ARG A C 1
ATOM 609 O O . ARG A 1 87 ? 13.197 -4.290 1.209 1.00 36.94 87 ARG A O 1
ATOM 616 N N . SER A 1 88 ? 12.545 -2.540 2.457 1.00 39.12 88 SER A N 1
ATOM 617 C CA . SER A 1 88 ? 12.783 -1.548 1.415 1.00 39.12 88 SER A CA 1
ATOM 618 C C . SER A 1 88 ? 14.306 -1.409 1.263 1.00 39.12 88 SER A C 1
ATOM 620 O O . SER A 1 88 ? 14.993 -1.235 2.279 1.00 39.12 88 SER A O 1
ATOM 622 N N . PRO A 1 89 ? 14.883 -1.558 0.058 1.00 37.69 89 PRO A N 1
ATOM 623 C CA . PRO A 1 89 ? 16.305 -1.330 -0.128 1.00 37.69 89 PRO A CA 1
ATOM 624 C C . PRO A 1 89 ? 16.605 0.094 0.340 1.00 37.69 89 PRO A C 1
ATOM 626 O O . PRO A 1 89 ? 15.980 1.046 -0.125 1.00 37.69 89 PRO A O 1
ATOM 629 N N . LYS A 1 90 ? 17.548 0.243 1.279 1.00 39.19 90 LYS A N 1
ATOM 630 C CA . LYS A 1 90 ? 18.129 1.543 1.632 1.00 39.19 90 LYS A CA 1
ATOM 631 C C . LYS A 1 90 ? 18.894 2.060 0.413 1.00 39.19 90 LYS A C 1
ATOM 633 O O . LYS A 1 90 ? 20.114 1.967 0.344 1.00 39.19 90 LYS A O 1
ATOM 638 N N . VAL A 1 91 ?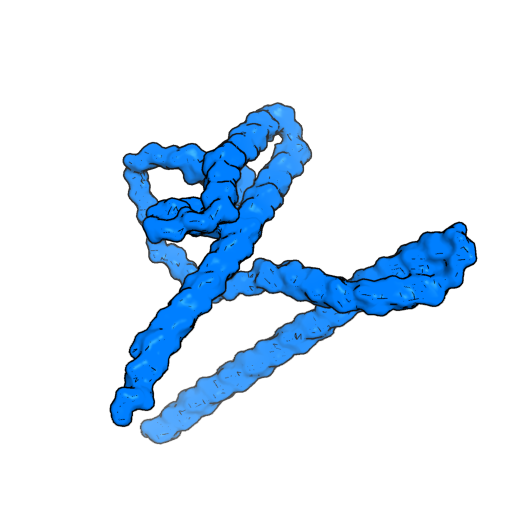 18.168 2.570 -0.574 1.00 41.72 91 VAL A N 1
ATOM 639 C CA . VAL A 1 91 ? 18.710 3.488 -1.562 1.00 41.72 91 VAL A CA 1
ATOM 640 C C . VAL A 1 91 ? 18.949 4.767 -0.777 1.00 41.72 91 VAL A C 1
ATOM 642 O O . VAL A 1 91 ? 18.001 5.416 -0.340 1.00 41.72 91 VAL A O 1
ATOM 645 N N . GLY A 1 92 ? 20.216 5.063 -0.493 1.00 41.19 92 GLY A N 1
ATOM 646 C CA . GLY A 1 92 ? 20.614 6.333 0.094 1.00 41.19 92 GLY A CA 1
ATOM 647 C C . GLY A 1 92 ? 20.190 7.459 -0.840 1.00 41.19 92 GLY A C 1
ATOM 648 O O . GLY A 1 92 ? 20.882 7.761 -1.807 1.00 41.19 92 GLY A O 1
ATOM 649 N N . VAL A 1 93 ? 19.022 8.039 -0.577 1.00 42.41 93 VAL A N 1
ATOM 650 C CA . VAL A 1 93 ? 18.561 9.263 -1.220 1.00 42.41 93 VAL A CA 1
ATOM 651 C C . VAL A 1 93 ? 19.377 10.391 -0.606 1.00 42.41 93 VAL A C 1
ATOM 653 O O . VAL A 1 93 ? 19.187 10.745 0.556 1.00 42.41 93 VAL A O 1
ATOM 656 N N . ASN A 1 94 ? 20.325 10.917 -1.379 1.00 36.88 94 ASN A N 1
ATOM 657 C CA . ASN A 1 94 ? 20.976 12.181 -1.068 1.00 36.88 94 ASN A CA 1
ATOM 658 C C . ASN A 1 94 ? 19.895 13.262 -0.957 1.00 36.88 94 ASN A C 1
ATOM 660 O O . ASN A 1 94 ? 19.246 13.617 -1.936 1.00 36.88 94 ASN A O 1
ATOM 664 N N . THR A 1 95 ? 19.713 13.778 0.253 1.00 44.41 95 THR A N 1
ATOM 665 C CA . THR A 1 95 ? 18.789 14.849 0.647 1.00 44.41 95 THR A CA 1
ATOM 666 C C . THR A 1 95 ? 19.264 16.223 0.158 1.00 44.41 95 THR A C 1
ATOM 668 O O . THR A 1 95 ? 19.397 17.175 0.925 1.00 44.41 95 THR A O 1
ATOM 671 N N . ARG A 1 96 ? 19.550 16.346 -1.136 1.00 43.31 96 ARG A N 1
ATOM 672 C CA . ARG A 1 96 ? 19.785 17.627 -1.805 1.00 43.31 96 ARG A CA 1
ATOM 673 C C . ARG A 1 96 ? 19.012 17.605 -3.106 1.00 43.31 96 ARG A C 1
ATOM 675 O O . ARG A 1 96 ? 19.494 17.036 -4.069 1.00 43.31 96 ARG A O 1
ATOM 682 N N . ASP A 1 97 ? 17.772 18.078 -3.022 1.00 41.31 97 ASP A N 1
ATOM 683 C CA . ASP A 1 97 ? 17.057 18.859 -4.044 1.00 41.31 97 ASP A CA 1
ATOM 684 C C . ASP A 1 97 ? 15.569 18.913 -3.667 1.00 41.31 97 ASP A C 1
ATOM 686 O O . ASP A 1 97 ? 14.692 18.352 -4.314 1.00 41.31 97 ASP A O 1
ATOM 690 N N . ALA A 1 98 ? 15.283 19.595 -2.555 1.00 43.06 98 ALA A N 1
ATOM 691 C CA . ALA A 1 98 ? 13.942 20.070 -2.232 1.00 43.06 98 ALA A CA 1
ATOM 692 C C . ALA A 1 98 ? 13.877 21.571 -2.541 1.00 43.06 98 ALA A C 1
ATOM 694 O O . ALA A 1 98 ? 13.768 22.400 -1.644 1.00 43.06 98 ALA A O 1
ATOM 695 N N . VAL A 1 99 ? 13.983 21.924 -3.823 1.00 45.66 99 VAL A N 1
ATOM 696 C CA . VAL A 1 99 ? 13.514 23.224 -4.316 1.00 45.66 99 VAL A CA 1
ATOM 697 C C . VAL A 1 99 ? 12.157 22.962 -4.957 1.00 45.66 99 VAL A C 1
ATOM 699 O O . VAL A 1 99 ? 12.062 22.549 -6.109 1.00 45.66 99 VAL A O 1
ATOM 702 N N . ARG A 1 100 ? 11.094 23.114 -4.161 1.00 47.59 100 ARG A N 1
ATOM 703 C CA . ARG A 1 100 ? 9.706 23.046 -4.630 1.00 47.59 100 ARG A CA 1
ATOM 704 C C . ARG A 1 100 ? 9.339 24.436 -5.164 1.00 47.59 100 ARG A C 1
ATOM 706 O O . ARG A 1 100 ? 9.364 25.372 -4.368 1.00 47.59 100 ARG A O 1
ATOM 713 N N . PRO A 1 101 ? 9.023 24.611 -6.458 1.00 42.22 101 PRO A N 1
ATOM 714 C CA . PRO A 1 101 ? 8.505 25.882 -6.938 1.00 42.22 101 PRO A CA 1
ATOM 715 C C . PRO A 1 101 ? 7.121 26.119 -6.327 1.00 42.22 101 PRO A C 1
ATOM 717 O O . PRO A 1 101 ? 6.207 25.301 -6.435 1.00 42.22 101 PRO A O 1
ATOM 720 N N . GLU A 1 102 ? 7.015 27.235 -5.622 1.00 46.34 102 GLU A N 1
ATOM 721 C CA . GLU A 1 102 ? 5.794 27.805 -5.071 1.00 46.34 102 GLU A CA 1
ATOM 722 C C . GLU A 1 102 ? 4.958 28.407 -6.223 1.00 46.34 102 GLU A C 1
ATOM 724 O O . GLU A 1 102 ? 5.534 28.894 -7.195 1.00 46.34 102 GLU A O 1
ATOM 729 N N . SER A 1 103 ? 3.619 28.387 -6.109 1.00 45.66 103 SER A N 1
ATOM 730 C CA . SER A 1 103 ? 2.612 29.057 -6.979 1.00 45.66 103 SER A CA 1
ATOM 731 C C . SER A 1 103 ? 1.891 28.291 -8.114 1.00 45.66 103 SER A C 1
ATOM 733 O O . SER A 1 103 ? 1.459 28.892 -9.093 1.00 45.66 103 SER A O 1
ATOM 735 N N . THR A 1 104 ? 1.589 26.998 -7.958 1.00 47.53 104 THR A N 1
ATOM 736 C CA . THR A 1 104 ? 0.443 26.380 -8.675 1.00 47.53 104 THR A CA 1
ATOM 737 C C . THR A 1 104 ? -0.641 26.021 -7.657 1.00 47.53 104 THR A C 1
ATOM 739 O O . THR A 1 104 ? -0.282 25.504 -6.594 1.00 47.53 104 THR A O 1
ATOM 742 N N . PRO A 1 105 ? -1.944 26.284 -7.902 1.00 52.78 105 PRO A N 1
ATOM 743 C CA . PRO A 1 105 ? -2.993 25.788 -7.017 1.00 52.78 105 PRO A CA 1
ATOM 744 C C . PRO A 1 105 ? -2.859 24.267 -6.911 1.00 52.78 105 PRO A C 1
ATOM 746 O O . PRO A 1 105 ? -3.006 23.557 -7.903 1.00 52.78 105 PRO A O 1
ATOM 749 N N . LEU A 1 106 ? -2.505 23.780 -5.716 1.00 63.19 106 LEU A N 1
ATOM 750 C CA . LEU A 1 106 ? -2.382 22.349 -5.461 1.00 63.19 106 LEU A CA 1
ATOM 751 C C . LEU A 1 106 ? -3.732 21.683 -5.739 1.00 63.19 106 LEU A C 1
ATOM 753 O O . LEU A 1 106 ? -4.743 22.066 -5.145 1.00 63.19 106 LEU A O 1
ATOM 757 N N . ASP A 1 107 ? -3.711 20.681 -6.618 1.00 81.75 107 ASP A N 1
ATOM 758 C CA . ASP A 1 107 ? -4.814 19.750 -6.862 1.00 81.75 107 ASP A CA 1
ATOM 759 C C . ASP A 1 107 ? -5.330 19.200 -5.515 1.00 81.75 107 ASP A C 1
ATOM 761 O O . ASP A 1 107 ? -4.488 18.869 -4.666 1.00 81.75 107 ASP A O 1
ATOM 765 N N . PRO A 1 108 ? -6.656 19.105 -5.277 1.00 84.62 108 PRO A N 1
ATOM 766 C CA . PRO A 1 108 ? -7.245 18.585 -4.040 1.00 84.62 108 PRO A CA 1
ATOM 767 C C . PRO A 1 108 ? -6.550 17.343 -3.470 1.00 84.62 108 PRO A C 1
ATOM 769 O O . PRO A 1 108 ? -6.275 17.284 -2.274 1.00 84.62 108 PRO A O 1
ATOM 772 N N . TYR A 1 109 ? -6.165 16.401 -4.332 1.00 88.00 109 TYR A N 1
ATOM 773 C CA . TYR A 1 109 ? -5.399 15.213 -3.955 1.00 88.00 109 TYR A CA 1
ATOM 774 C C . TYR A 1 109 ? -4.047 15.552 -3.305 1.00 88.00 109 TYR A C 1
ATOM 776 O O . TYR A 1 109 ? -3.722 15.068 -2.223 1.00 88.00 109 TYR A O 1
ATOM 784 N N . SER A 1 110 ? -3.261 16.425 -3.933 1.00 87.12 110 SER A N 1
ATOM 785 C CA . SER A 1 110 ? -1.949 16.832 -3.414 1.00 87.12 110 SER A CA 1
ATOM 786 C C . SER A 1 110 ? -2.051 17.644 -2.119 1.00 87.12 110 SER A C 1
ATOM 788 O O . SER A 1 110 ? -1.194 17.526 -1.243 1.00 87.12 110 SER A O 1
ATOM 790 N N . ARG A 1 111 ? -3.122 18.433 -1.954 1.00 90.00 111 ARG A N 1
ATOM 791 C CA . ARG A 1 111 ? -3.402 19.143 -0.700 1.00 90.00 111 ARG A CA 1
ATOM 792 C C . ARG A 1 111 ? -3.726 18.167 0.430 1.00 90.00 111 ARG A C 1
ATOM 794 O O . ARG A 1 111 ? -3.189 18.330 1.522 1.00 90.00 111 ARG A O 1
ATOM 801 N N . ALA A 1 112 ? -4.537 17.148 0.155 1.00 90.75 112 ALA A N 1
ATOM 802 C CA . ALA A 1 112 ? -4.907 16.129 1.133 1.00 90.75 112 ALA A CA 1
ATOM 803 C C . ALA A 1 112 ? -3.677 15.407 1.708 1.00 90.75 112 ALA A C 1
ATOM 805 O O . ALA A 1 112 ? -3.562 15.264 2.921 1.00 90.75 112 ALA A O 1
ATOM 806 N N . TRP A 1 113 ? -2.696 15.049 0.873 1.00 91.75 113 TRP A N 1
ATOM 807 C CA . TRP A 1 113 ? -1.447 14.431 1.344 1.00 91.75 113 TRP A CA 1
ATOM 808 C C . TRP A 1 113 ? -0.578 15.360 2.197 1.00 91.75 113 TRP A C 1
ATOM 810 O O . TRP A 1 113 ? 0.028 14.916 3.177 1.00 91.75 113 TRP A O 1
ATOM 820 N N . VAL A 1 114 ? -0.549 16.658 1.878 1.00 90.75 114 VAL A N 1
ATOM 821 C CA . VAL A 1 114 ? 0.124 17.662 2.717 1.00 90.75 114 VAL A CA 1
ATOM 822 C C . VAL A 1 114 ? -0.569 17.773 4.076 1.00 90.75 114 VAL A C 1
ATOM 824 O O . VAL A 1 114 ? 0.107 17.776 5.107 1.00 90.75 114 VAL A O 1
ATOM 827 N N . THR A 1 115 ? -1.903 17.812 4.099 1.00 88.62 115 THR A N 1
ATOM 828 C CA . THR A 1 115 ? -2.685 17.832 5.342 1.00 88.62 115 THR A CA 1
ATOM 829 C C . THR A 1 115 ? -2.471 16.553 6.153 1.00 88.62 115 THR A C 1
ATOM 831 O O . THR A 1 115 ? -2.137 16.641 7.333 1.00 88.62 115 THR A O 1
ATOM 834 N N . ALA A 1 116 ? -2.539 15.372 5.536 1.00 89.56 116 ALA A N 1
ATOM 835 C CA . ALA A 1 116 ? -2.277 14.095 6.203 1.00 89.56 116 ALA A CA 1
ATOM 836 C C . ALA A 1 116 ? -0.863 14.035 6.808 1.00 89.56 116 ALA A C 1
ATOM 838 O O . ALA A 1 116 ? -0.693 13.648 7.964 1.00 89.56 116 ALA A O 1
ATOM 839 N N . SER A 1 117 ? 0.150 14.503 6.071 1.00 89.62 117 SER A N 1
ATOM 840 C CA . SER A 1 117 ? 1.538 14.570 6.552 1.00 89.62 117 SER A CA 1
ATOM 841 C C . SER A 1 117 ? 1.717 15.550 7.716 1.00 89.62 117 SER A C 1
ATOM 843 O O . SER A 1 117 ? 2.555 15.327 8.591 1.00 89.62 117 SER A O 1
ATOM 845 N N . ARG A 1 118 ? 0.919 16.626 7.752 1.00 88.88 118 ARG A N 1
ATOM 846 C CA . ARG A 1 118 ? 0.865 17.576 8.873 1.00 88.88 118 ARG A CA 1
ATOM 847 C C . ARG A 1 118 ? 0.193 16.963 10.104 1.00 88.88 118 ARG A C 1
ATOM 849 O O . ARG A 1 118 ? 0.644 17.219 11.217 1.00 88.88 118 ARG A O 1
ATOM 856 N N . LEU A 1 119 ? -0.864 16.172 9.913 1.00 85.25 119 LEU A N 1
ATOM 857 C CA . LEU A 1 119 ? -1.583 15.489 10.993 1.00 85.25 119 LEU A CA 1
ATOM 858 C C . LEU A 1 119 ? -0.751 14.353 11.612 1.00 85.25 119 LEU A C 1
ATOM 860 O O . LEU A 1 119 ? -0.761 14.185 12.833 1.00 85.25 119 LEU A O 1
ATOM 864 N N . ALA A 1 120 ? 0.007 13.615 10.795 1.00 84.44 120 ALA A N 1
ATOM 865 C CA . ALA A 1 120 ? 0.901 12.547 11.235 1.00 84.44 120 ALA A CA 1
ATOM 866 C C . ALA A 1 120 ? 2.194 12.492 10.407 1.00 84.44 120 ALA A C 1
ATOM 868 O O . ALA A 1 120 ? 2.225 11.862 9.352 1.00 84.44 120 ALA A O 1
ATOM 869 N N . PRO A 1 121 ? 3.315 13.049 10.890 1.00 79.75 121 PRO A N 1
ATOM 870 C CA . PRO A 1 121 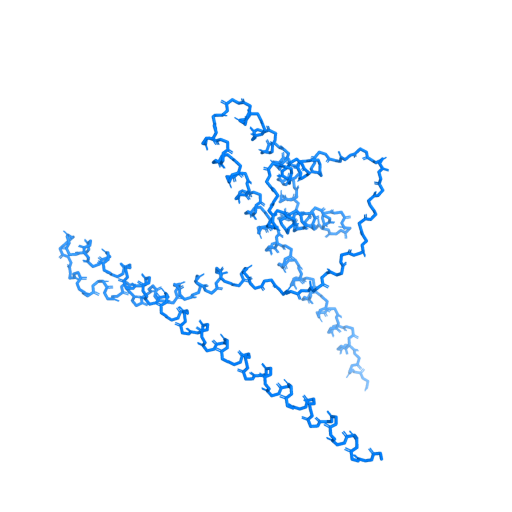? 4.592 12.930 10.195 1.00 79.75 121 PRO A CA 1
ATOM 871 C C . PRO A 1 121 ? 5.157 11.510 10.361 1.00 79.75 121 PRO A C 1
ATOM 873 O O . PRO A 1 121 ? 5.882 11.210 11.311 1.00 79.75 121 PRO A O 1
ATOM 876 N N . ARG A 1 122 ? 4.805 10.605 9.440 1.00 79.44 122 ARG A N 1
ATOM 877 C CA . ARG A 1 122 ? 5.276 9.209 9.415 1.00 79.44 122 ARG A CA 1
ATOM 878 C C . ARG A 1 122 ? 5.915 8.869 8.074 1.00 79.44 122 ARG A C 1
ATOM 880 O O . ARG A 1 122 ? 5.368 9.169 7.020 1.00 79.44 122 ARG A O 1
ATOM 887 N N . ALA A 1 123 ? 7.039 8.152 8.113 1.00 68.75 123 ALA A N 1
ATOM 888 C CA . ALA A 1 123 ? 7.778 7.741 6.913 1.00 68.75 123 ALA A CA 1
ATOM 889 C C . ALA A 1 123 ? 6.949 6.867 5.941 1.00 68.75 123 ALA A C 1
ATOM 891 O O . ALA A 1 123 ? 7.180 6.896 4.733 1.00 68.75 123 ALA A O 1
ATOM 892 N N . GLY A 1 124 ? 5.962 6.124 6.459 1.00 76.50 124 GLY A N 1
ATOM 893 C CA . GLY A 1 124 ? 5.048 5.306 5.653 1.00 76.50 124 GLY A CA 1
ATOM 894 C C . GLY A 1 124 ? 4.114 6.117 4.745 1.00 76.50 124 GLY A C 1
ATOM 895 O O . GLY A 1 124 ? 3.748 5.646 3.675 1.00 76.50 124 GLY A O 1
ATOM 896 N N . LEU A 1 125 ? 3.777 7.358 5.113 1.00 85.75 125 LEU A N 1
ATOM 897 C CA . LEU A 1 125 ? 2.884 8.198 4.306 1.00 85.75 125 LEU A CA 1
ATOM 898 C C . LEU A 1 125 ? 3.555 8.690 3.025 1.00 85.75 125 LEU A C 1
ATOM 900 O O . LEU A 1 125 ? 2.932 8.673 1.975 1.00 85.75 125 LEU A O 1
ATOM 904 N N . VAL A 1 126 ? 4.839 9.053 3.082 1.00 86.62 126 VAL A N 1
ATOM 905 C CA . VAL A 1 126 ? 5.587 9.509 1.895 1.00 86.62 126 VAL A CA 1
ATOM 906 C C . VAL A 1 126 ? 5.695 8.393 0.855 1.00 86.62 126 VAL A C 1
ATOM 908 O O . VAL A 1 126 ? 5.558 8.622 -0.344 1.00 86.62 126 VAL A O 1
ATOM 911 N N . THR A 1 127 ? 5.930 7.162 1.309 1.00 84.31 127 THR A N 1
ATOM 912 C CA . THR A 1 127 ? 5.997 5.995 0.419 1.00 84.31 127 THR A CA 1
ATOM 913 C C . THR A 1 127 ? 4.628 5.652 -0.165 1.00 84.31 127 THR A C 1
ATOM 915 O O . THR A 1 127 ? 4.541 5.366 -1.361 1.00 84.31 127 THR A O 1
ATOM 918 N N . ALA A 1 128 ? 3.563 5.752 0.634 1.00 88.88 128 ALA A N 1
ATOM 919 C CA . ALA A 1 128 ? 2.194 5.585 0.161 1.00 88.88 128 ALA A CA 1
ATOM 920 C C . ALA A 1 128 ? 1.800 6.655 -0.875 1.00 88.88 128 ALA A C 1
ATOM 922 O O . ALA A 1 128 ? 1.315 6.312 -1.952 1.00 88.88 128 ALA A O 1
ATOM 923 N N . GLU A 1 129 ? 2.095 7.931 -0.608 1.00 91.38 129 GLU A N 1
ATOM 924 C CA . GLU A 1 129 ? 1.843 9.047 -1.528 1.00 91.38 129 GLU A CA 1
ATOM 925 C C . GLU A 1 129 ? 2.531 8.822 -2.878 1.00 91.38 129 GLU A C 1
ATOM 927 O O . GLU A 1 129 ? 1.911 8.981 -3.932 1.00 91.38 129 GLU A O 1
ATOM 932 N N . GLN A 1 130 ? 3.804 8.417 -2.865 1.00 89.44 130 GLN A N 1
ATOM 933 C CA . GLN A 1 130 ? 4.566 8.140 -4.085 1.00 89.44 130 GLN A CA 1
ATOM 934 C C . GLN A 1 130 ? 3.968 6.981 -4.891 1.00 89.44 130 GLN A C 1
ATOM 936 O O . GLN A 1 130 ? 3.887 7.067 -6.119 1.00 89.44 130 GLN A O 1
ATOM 941 N N . ALA A 1 131 ? 3.539 5.906 -4.223 1.00 87.56 131 ALA A N 1
ATOM 942 C CA . ALA A 1 131 ? 2.906 4.765 -4.879 1.00 87.56 131 ALA A CA 1
ATOM 943 C C . ALA A 1 131 ? 1.572 5.162 -5.530 1.00 87.56 131 ALA A C 1
ATOM 945 O O . ALA A 1 131 ? 1.361 4.904 -6.718 1.00 87.56 131 ALA A O 1
ATOM 946 N N . CYS A 1 132 ? 0.715 5.865 -4.790 1.00 89.38 132 CYS A N 1
ATOM 947 C CA . CYS A 1 132 ? -0.566 6.366 -5.282 1.00 89.38 132 CYS A CA 1
ATOM 948 C C . CYS A 1 132 ? -0.385 7.367 -6.435 1.00 89.38 132 CYS A C 1
ATOM 950 O O . CYS A 1 132 ? -1.055 7.271 -7.463 1.00 89.38 132 CYS A O 1
ATOM 952 N N . THR A 1 133 ? 0.586 8.276 -6.324 1.00 91.19 133 THR A N 1
ATOM 953 C CA . THR A 1 133 ? 0.912 9.242 -7.385 1.00 91.19 133 THR A CA 1
ATOM 954 C C . THR A 1 133 ? 1.382 8.538 -8.652 1.00 91.19 133 THR A C 1
ATOM 956 O O . THR A 1 133 ? 0.940 8.889 -9.743 1.00 91.19 133 THR A O 1
ATOM 959 N N . ARG A 1 134 ? 2.200 7.484 -8.531 1.00 87.75 134 ARG A N 1
ATOM 960 C CA . ARG A 1 134 ? 2.639 6.686 -9.683 1.00 87.75 134 ARG A CA 1
ATOM 961 C C . ARG A 1 134 ? 1.457 6.057 -10.424 1.00 87.75 134 ARG A C 1
ATOM 963 O O . ARG A 1 134 ? 1.449 6.082 -11.650 1.00 87.75 134 ARG A O 1
ATOM 970 N N . VAL A 1 135 ? 0.454 5.532 -9.718 1.00 87.88 135 VAL A N 1
ATOM 971 C CA . VAL A 1 135 ? -0.775 5.002 -10.345 1.00 87.88 135 VAL A CA 1
ATOM 972 C C . VAL A 1 135 ? -1.550 6.106 -11.067 1.00 87.88 135 VAL A C 1
ATOM 974 O O . VAL A 1 135 ? -1.950 5.934 -12.217 1.00 87.88 135 VAL A O 1
ATOM 977 N N . ILE A 1 136 ? -1.689 7.277 -10.444 1.00 87.62 136 ILE A N 1
ATOM 978 C CA . ILE A 1 136 ? -2.339 8.438 -11.067 1.00 87.62 136 ILE A CA 1
ATOM 979 C C . ILE A 1 136 ? -1.583 8.883 -12.328 1.00 87.62 136 ILE A C 1
ATOM 981 O O . ILE A 1 136 ? -2.210 9.215 -13.333 1.00 87.62 136 ILE A O 1
ATOM 985 N N . GLU A 1 137 ? -0.254 8.879 -12.317 1.00 86.62 137 GLU A N 1
ATOM 986 C CA . GLU A 1 137 ? 0.561 9.209 -13.489 1.00 86.62 137 GLU A CA 1
ATOM 987 C C . GLU A 1 137 ? 0.456 8.165 -14.600 1.00 86.62 137 GLU A C 1
ATOM 989 O O . GLU A 1 137 ? 0.493 8.534 -15.775 1.00 86.62 137 GLU A O 1
ATOM 994 N N . LEU A 1 138 ? 0.282 6.882 -14.263 1.00 82.94 138 LEU A N 1
ATOM 995 C CA . LEU A 1 138 ? 0.061 5.838 -15.263 1.00 82.94 138 LEU A CA 1
ATOM 996 C C . LEU A 1 138 ? -1.185 6.130 -16.105 1.00 82.94 138 LEU A C 1
ATOM 998 O O . LEU A 1 138 ? -1.120 5.946 -17.314 1.00 82.94 138 LEU A O 1
ATOM 1002 N N . THR A 1 139 ? -2.255 6.688 -15.521 1.00 83.44 139 THR A N 1
ATOM 1003 C CA . THR A 1 139 ? -3.456 7.089 -16.288 1.00 83.44 139 THR A CA 1
ATOM 1004 C C . THR A 1 139 ? -3.216 8.215 -17.292 1.00 83.44 139 THR A C 1
ATOM 1006 O O . THR A 1 139 ? -3.975 8.352 -18.245 1.00 83.44 139 THR A O 1
ATOM 1009 N N . LYS A 1 140 ? -2.171 9.032 -17.096 1.00 79.88 140 LYS A N 1
ATOM 1010 C CA . LYS A 1 140 ? -1.830 10.141 -18.001 1.00 79.88 140 LYS A CA 1
ATOM 1011 C C . LYS A 1 140 ? -0.985 9.693 -19.193 1.00 79.88 140 LYS A C 1
ATOM 1013 O O . LYS A 1 140 ? -0.794 10.477 -20.115 1.00 79.88 140 LYS A O 1
ATOM 1018 N N . ARG A 1 141 ? -0.422 8.479 -19.163 1.00 73.75 141 ARG A N 1
ATOM 1019 C CA . ARG A 1 141 ? 0.367 7.956 -20.282 1.00 73.75 141 ARG A CA 1
ATOM 1020 C C . ARG A 1 141 ? -0.574 7.448 -21.369 1.00 73.75 141 ARG A C 1
ATOM 1022 O O . ARG A 1 141 ? -1.426 6.602 -21.100 1.00 73.75 141 ARG A O 1
ATOM 1029 N N . ASP A 1 142 ? -0.365 7.928 -22.591 1.00 51.78 142 ASP A N 1
ATOM 1030 C CA . ASP A 1 142 ? -1.093 7.483 -23.778 1.00 51.78 142 ASP A CA 1
ATOM 1031 C C . ASP A 1 142 ? -1.041 5.948 -23.885 1.00 51.78 142 ASP A C 1
ATOM 1033 O O . ASP A 1 142 ? 0.025 5.352 -24.065 1.00 51.78 142 ASP A O 1
ATOM 1037 N N . GLY A 1 143 ? -2.196 5.296 -23.713 1.00 56.03 143 GLY A N 1
ATOM 1038 C CA . GLY A 1 143 ? -2.339 3.837 -23.789 1.00 56.03 143 GLY A CA 1
ATOM 1039 C C . GLY A 1 143 ? -2.627 3.103 -22.473 1.00 56.03 143 GLY A C 1
ATOM 1040 O O . GLY A 1 143 ? -2.671 1.871 -22.483 1.00 56.03 143 GLY A O 1
ATOM 1041 N N . ALA A 1 144 ? -2.855 3.799 -21.356 1.00 55.41 144 ALA A N 1
ATOM 1042 C CA . ALA A 1 144 ? -3.375 3.176 -20.136 1.00 55.41 144 ALA A CA 1
ATOM 1043 C C . ALA A 1 144 ? -4.869 2.813 -20.284 1.00 55.41 144 ALA A C 1
ATOM 1045 O O . ALA A 1 144 ? -5.744 3.518 -19.799 1.00 55.41 144 ALA A O 1
ATOM 1046 N N . ILE A 1 145 ? -5.148 1.701 -20.973 1.00 62.00 145 ILE A N 1
ATOM 1047 C CA . ILE A 1 145 ? -6.482 1.073 -21.093 1.00 62.00 145 ILE A CA 1
ATOM 1048 C C . ILE A 1 145 ? -6.600 -0.075 -20.078 1.00 62.00 145 ILE A C 1
ATOM 1050 O O . ILE A 1 145 ? -7.219 -1.098 -20.346 1.00 62.00 145 ILE A O 1
ATOM 1054 N N . ASP A 1 146 ? -5.918 0.028 -18.939 1.00 77.31 146 ASP A N 1
ATOM 1055 C CA . ASP A 1 146 ? -6.114 -0.951 -17.880 1.00 77.31 146 ASP A CA 1
ATOM 1056 C C . ASP A 1 146 ? -7.217 -0.433 -16.946 1.00 77.31 146 ASP A C 1
ATOM 1058 O O . ASP A 1 146 ? -6.985 0.563 -16.247 1.00 77.31 146 ASP A O 1
ATOM 1062 N N . PRO A 1 147 ? -8.417 -1.043 -16.963 1.00 83.56 147 PRO A N 1
ATOM 1063 C CA . PRO A 1 147 ? -9.538 -0.587 -16.150 1.00 83.56 147 PRO A CA 1
ATOM 1064 C C . PRO A 1 147 ? -9.196 -0.589 -14.656 1.00 83.56 147 PRO A C 1
ATOM 1066 O O . PRO A 1 147 ? -9.604 0.333 -13.958 1.00 83.56 147 PRO A O 1
ATOM 1069 N N . GLU A 1 148 ? -8.345 -1.507 -14.178 1.00 84.50 148 GLU A N 1
ATOM 1070 C CA . GLU A 1 148 ? -7.945 -1.539 -12.764 1.00 84.50 148 GLU A CA 1
ATOM 1071 C C . GLU A 1 148 ? -7.124 -0.297 -12.369 1.00 84.50 148 GLU A C 1
ATOM 1073 O O . GLU A 1 148 ? -7.280 0.244 -11.272 1.00 84.50 148 GLU A O 1
ATOM 1078 N N . VAL A 1 149 ? -6.260 0.197 -13.269 1.00 85.88 149 VAL A N 1
ATOM 1079 C CA . VAL A 1 149 ? -5.465 1.422 -13.043 1.00 85.88 149 VAL A CA 1
ATOM 1080 C C . VAL A 1 149 ? -6.380 2.648 -13.001 1.00 85.88 149 VAL A C 1
ATOM 1082 O O . VAL A 1 149 ? -6.186 3.533 -12.165 1.00 85.88 149 VAL A O 1
ATOM 1085 N N . ILE A 1 150 ? -7.367 2.707 -13.901 1.00 87.12 150 ILE A N 1
ATOM 1086 C CA . ILE A 1 150 ? -8.323 3.819 -13.997 1.00 87.12 150 ILE A CA 1
ATOM 1087 C C . ILE A 1 150 ? -9.221 3.861 -12.759 1.00 87.12 150 ILE A C 1
ATOM 1089 O O . ILE A 1 150 ? -9.393 4.933 -12.166 1.00 87.12 150 ILE A O 1
ATOM 1093 N N . ASP A 1 151 ? -9.746 2.711 -12.341 1.00 89.12 151 ASP A N 1
ATOM 1094 C CA . ASP A 1 151 ? -10.615 2.593 -11.172 1.00 89.12 151 ASP A CA 1
ATOM 1095 C C . ASP A 1 151 ? -9.871 3.010 -9.905 1.00 89.12 151 ASP A C 1
ATOM 1097 O O . ASP A 1 151 ? -10.336 3.890 -9.173 1.00 89.12 151 ASP A O 1
ATOM 1101 N N . LEU A 1 152 ? -8.664 2.475 -9.684 1.00 88.00 152 LEU A N 1
ATOM 1102 C CA . LEU A 1 152 ? -7.871 2.835 -8.512 1.00 88.00 152 LEU A CA 1
ATOM 1103 C C . LEU A 1 152 ? -7.478 4.317 -8.529 1.00 88.00 152 LEU A C 1
ATOM 1105 O O . LEU A 1 152 ? -7.607 4.993 -7.511 1.00 88.00 152 LEU A O 1
ATOM 1109 N N . ALA A 1 153 ? -7.058 4.869 -9.669 1.00 89.25 153 ALA A N 1
ATOM 1110 C CA . ALA A 1 153 ? -6.751 6.297 -9.769 1.00 89.25 153 ALA A CA 1
ATOM 1111 C C . ALA A 1 153 ? -7.976 7.183 -9.479 1.00 89.25 153 ALA A C 1
ATOM 1113 O O . ALA A 1 153 ? -7.841 8.242 -8.860 1.00 89.25 153 ALA A O 1
ATOM 1114 N N . THR A 1 154 ? -9.169 6.752 -9.894 1.00 89.94 154 THR A N 1
ATOM 1115 C CA . THR A 1 154 ? -10.430 7.454 -9.619 1.00 89.94 154 THR A CA 1
ATOM 1116 C C . THR A 1 154 ? -10.783 7.391 -8.136 1.00 89.94 154 THR A C 1
ATOM 1118 O O . THR A 1 154 ? -11.114 8.420 -7.540 1.00 89.94 154 THR A O 1
ATOM 1121 N N . ILE A 1 155 ? -10.645 6.214 -7.516 1.00 90.75 155 ILE A N 1
ATOM 1122 C CA . ILE A 1 155 ? -10.820 6.032 -6.072 1.00 90.75 155 ILE A CA 1
ATOM 1123 C C . ILE A 1 155 ? -9.860 6.950 -5.316 1.00 90.75 155 ILE A C 1
ATOM 1125 O O . ILE A 1 155 ? -10.316 7.708 -4.464 1.00 90.75 155 ILE A O 1
ATOM 1129 N N . LEU A 1 156 ? -8.573 6.952 -5.673 1.00 91.31 156 LEU A N 1
ATOM 1130 C CA . LEU A 1 156 ? -7.547 7.771 -5.025 1.00 91.31 156 LEU A CA 1
ATOM 1131 C C . LEU A 1 156 ? -7.856 9.269 -5.120 1.00 91.31 156 LEU A C 1
ATOM 1133 O O . LEU A 1 156 ? -7.807 9.967 -4.110 1.00 91.31 156 LEU A O 1
ATOM 1137 N N . ARG A 1 157 ? -8.219 9.771 -6.306 1.00 90.94 157 ARG A N 1
ATOM 1138 C CA . ARG A 1 157 ? -8.533 11.199 -6.498 1.00 90.94 157 ARG A CA 1
ATOM 1139 C C . ARG A 1 157 ? -9.769 11.651 -5.723 1.00 90.94 157 ARG A C 1
ATOM 1141 O O . ARG A 1 157 ? -9.835 12.816 -5.345 1.00 90.94 157 ARG A O 1
ATOM 1148 N N . ARG A 1 158 ? -10.741 10.760 -5.503 1.00 90.88 158 ARG A N 1
ATOM 1149 C CA . ARG A 1 158 ? -12.012 11.098 -4.849 1.00 90.88 158 ARG A CA 1
ATOM 1150 C C . ARG A 1 158 ? -12.001 10.858 -3.341 1.00 90.88 158 ARG A C 1
ATOM 1152 O O . ARG A 1 158 ? -12.494 11.698 -2.600 1.00 90.88 158 ARG A O 1
ATOM 1159 N N . HIS A 1 159 ? -11.455 9.731 -2.896 1.00 91.12 159 HIS A N 1
ATOM 1160 C CA . HIS A 1 159 ? -11.579 9.282 -1.508 1.00 91.12 159 HIS A CA 1
ATOM 1161 C C . HIS A 1 159 ? -10.425 9.744 -0.628 1.00 91.12 159 HIS A C 1
ATOM 1163 O O . HIS A 1 159 ? -10.651 9.967 0.551 1.00 91.12 159 HIS A O 1
ATOM 1169 N N . VAL A 1 160 ? -9.212 9.942 -1.163 1.00 93.19 160 VAL A N 1
ATOM 1170 C CA . VAL A 1 160 ? -8.101 10.444 -0.335 1.00 93.19 160 VAL A CA 1
ATOM 1171 C C . VAL A 1 160 ? -8.402 11.843 0.223 1.00 93.19 160 VAL A C 1
ATOM 1173 O O . VAL A 1 160 ? -8.228 12.021 1.425 1.00 93.19 160 VAL A O 1
ATOM 1176 N N . PRO A 1 161 ? -8.898 12.818 -0.569 1.00 92.81 161 PRO A N 1
ATOM 1177 C CA . PRO A 1 161 ? -9.320 14.103 -0.014 1.00 92.81 161 PRO A CA 1
ATOM 1178 C C . PRO A 1 161 ? -10.442 13.972 1.015 1.00 92.81 161 PRO A C 1
ATOM 1180 O O . PRO A 1 161 ? -10.295 14.478 2.119 1.00 92.81 161 PRO A O 1
ATOM 1183 N N . ALA A 1 162 ? -11.503 13.224 0.691 1.00 90.88 162 ALA A N 1
ATOM 1184 C CA . ALA A 1 162 ? -12.648 13.051 1.585 1.00 90.88 162 ALA A CA 1
ATOM 1185 C C . ALA A 1 162 ? -12.249 12.437 2.935 1.00 90.88 162 ALA A C 1
ATOM 1187 O O . ALA A 1 162 ? -12.609 12.973 3.974 1.00 90.88 162 ALA A O 1
ATOM 1188 N N . LEU A 1 163 ? -11.429 11.380 2.932 1.00 92.25 163 LEU A N 1
ATOM 1189 C CA . LEU A 1 163 ? -10.937 10.743 4.159 1.00 92.25 163 LEU A CA 1
ATOM 1190 C C . LEU A 1 163 ? -10.145 11.717 5.038 1.00 92.25 163 LEU A C 1
ATOM 1192 O O . LEU A 1 163 ? -10.277 11.703 6.261 1.00 92.25 163 LEU A O 1
ATOM 1196 N N . VAL A 1 164 ? -9.306 12.558 4.427 1.00 93.25 164 VAL A N 1
ATOM 1197 C CA . VAL A 1 164 ? -8.499 13.534 5.168 1.00 93.25 164 VAL A CA 1
ATOM 1198 C C . VAL A 1 164 ? -9.375 14.652 5.731 1.00 93.25 164 VAL A C 1
ATOM 1200 O O . VAL A 1 164 ? -9.193 15.009 6.894 1.00 93.25 164 VAL A O 1
ATOM 1203 N N . ASP A 1 165 ? -10.329 15.159 4.949 1.00 92.19 165 ASP A N 1
ATOM 1204 C CA . ASP A 1 165 ? -11.249 16.223 5.364 1.00 92.19 165 ASP A CA 1
ATOM 1205 C C . ASP A 1 165 ? -12.185 15.740 6.491 1.00 92.19 165 ASP A C 1
ATOM 1207 O O . ASP A 1 165 ? -12.295 16.398 7.526 1.00 92.19 165 ASP A O 1
ATOM 1211 N N . GLU A 1 166 ? -12.779 14.549 6.353 1.00 91.88 166 GLU A N 1
ATOM 1212 C CA . GLU A 1 166 ? -13.612 13.912 7.388 1.00 91.88 166 GLU A CA 1
ATOM 1213 C C . GLU A 1 166 ? -12.813 13.637 8.670 1.00 91.88 166 GLU A C 1
ATOM 1215 O O . GLU A 1 166 ? -13.304 13.853 9.781 1.00 91.88 166 GLU A O 1
ATOM 1220 N N . THR A 1 167 ? -11.549 13.214 8.541 1.00 91.00 167 THR A N 1
ATOM 1221 C CA . THR A 1 167 ? -10.677 13.053 9.710 1.00 91.00 167 THR A CA 1
ATOM 1222 C C . THR A 1 167 ? -10.382 14.402 10.359 1.00 91.00 167 THR A C 1
ATOM 1224 O O . THR A 1 167 ? -10.419 14.503 11.582 1.00 91.00 167 THR A O 1
ATOM 1227 N N . GLU A 1 168 ? -10.101 15.455 9.588 1.00 91.56 168 GLU A N 1
ATOM 1228 C CA . GLU A 1 168 ? -9.857 16.792 10.138 1.00 91.56 168 GLU A CA 1
ATOM 1229 C C . GLU A 1 168 ? -11.086 17.314 10.902 1.00 91.56 168 GLU A C 1
ATOM 1231 O O . GLU A 1 168 ? -10.930 17.815 12.019 1.00 91.56 168 GLU A O 1
ATOM 1236 N N . GLU A 1 169 ? -12.296 17.099 10.380 1.00 90.69 169 GLU A N 1
ATOM 1237 C CA . GLU A 1 169 ? -13.559 17.422 11.058 1.00 90.69 169 GLU A CA 1
ATOM 1238 C C . GLU A 1 169 ? -13.742 16.621 12.360 1.00 90.69 169 GLU A C 1
ATOM 1240 O O . GLU A 1 169 ? -14.051 17.189 13.417 1.00 90.69 169 GLU A O 1
ATOM 1245 N N . LEU A 1 170 ? -13.451 15.316 12.336 1.00 88.62 170 LEU A N 1
ATOM 1246 C CA . LEU A 1 170 ? -13.491 14.461 13.525 1.00 88.62 170 LEU A CA 1
ATOM 1247 C C . LEU A 1 170 ? -12.510 14.945 14.607 1.00 88.62 170 LEU A C 1
ATOM 1249 O O . LEU A 1 170 ? -12.816 14.909 15.802 1.00 88.62 170 LEU A O 1
ATOM 1253 N N . LEU A 1 171 ? -11.339 15.456 14.219 1.00 89.81 171 LEU A N 1
ATOM 1254 C CA . LEU A 1 171 ? -10.331 15.958 15.159 1.00 89.81 171 LEU A CA 1
ATOM 1255 C C . LEU A 1 171 ? -10.739 17.249 15.882 1.00 89.81 171 LEU A C 1
ATOM 1257 O O . LEU A 1 171 ? -10.168 17.538 16.943 1.00 89.81 171 LEU A O 1
ATOM 1261 N N . VAL A 1 172 ? -11.692 18.012 15.338 1.00 90.44 172 VAL A N 1
ATOM 1262 C CA . VAL A 1 172 ? -12.235 19.222 15.982 1.00 90.44 172 VAL A CA 1
ATOM 1263 C C . VAL A 1 172 ? -13.080 18.854 17.200 1.00 90.44 172 VAL A C 1
ATOM 1265 O O . VAL A 1 172 ? -13.004 19.528 18.228 1.00 90.44 172 VAL A O 1
ATOM 1268 N N . THR A 1 173 ? -13.855 17.775 17.106 1.00 88.12 173 THR A N 1
ATOM 1269 C CA . THR A 1 173 ? -14.807 17.356 18.147 1.00 88.12 173 THR A CA 1
ATOM 1270 C C . THR A 1 173 ? -14.251 16.263 19.066 1.00 88.12 173 THR A C 1
ATOM 1272 O O . THR A 1 173 ? -14.738 16.084 20.185 1.00 88.12 173 THR A O 1
ATOM 1275 N N . ALA A 1 174 ? -13.196 15.559 18.648 1.00 85.69 174 ALA A N 1
ATOM 1276 C CA . ALA A 1 174 ? -12.603 14.471 19.415 1.00 85.69 174 ALA A CA 1
ATOM 1277 C C . ALA A 1 174 ? -11.735 14.941 20.602 1.00 85.69 174 ALA A C 1
ATOM 1279 O O . ALA A 1 174 ? -10.875 15.820 20.498 1.00 85.69 174 ALA A O 1
ATOM 1280 N N . GLY A 1 175 ? -11.879 14.252 21.741 1.00 80.94 175 GLY A N 1
ATOM 1281 C CA . GLY A 1 175 ? -10.958 14.361 22.878 1.00 80.94 175 GLY A CA 1
ATOM 1282 C C . GLY A 1 175 ? -9.552 13.820 22.564 1.00 80.94 175 GLY A C 1
ATOM 1283 O O . GLY A 1 175 ? -9.326 13.173 21.544 1.00 80.94 175 GLY A O 1
ATOM 1284 N N . ARG A 1 176 ? -8.573 14.039 23.457 1.00 80.31 176 ARG A N 1
ATOM 1285 C CA . ARG A 1 176 ? -7.154 13.672 23.214 1.00 80.31 176 ARG A CA 1
ATOM 1286 C C . ARG A 1 176 ? -6.930 12.199 22.843 1.00 80.31 176 ARG A C 1
ATOM 1288 O O . ARG A 1 176 ? -6.061 11.920 22.020 1.00 80.31 176 ARG A O 1
ATOM 1295 N N . SER A 1 177 ? -7.670 11.274 23.455 1.00 78.38 177 SER A N 1
ATOM 1296 C CA . SER A 1 177 ? -7.609 9.842 23.131 1.00 78.38 177 SER A CA 1
ATOM 1297 C C . SER A 1 177 ? -8.197 9.556 21.748 1.00 78.38 177 SER A C 1
ATOM 1299 O O . SER A 1 177 ? -7.531 8.924 20.935 1.00 78.38 177 SER A O 1
ATOM 1301 N N . GLY A 1 178 ? -9.380 10.102 21.448 1.00 80.75 178 GLY A N 1
ATOM 1302 C CA . GLY A 1 178 ? -10.034 9.967 20.142 1.00 80.75 178 GLY A CA 1
ATOM 1303 C C . GLY A 1 178 ? -9.209 10.551 18.995 1.00 80.75 178 GLY A C 1
ATOM 1304 O O . GLY A 1 178 ? -9.117 9.941 17.938 1.00 80.75 178 GLY A O 1
ATOM 1305 N N . ARG A 1 179 ? -8.503 11.667 19.225 1.00 86.75 179 ARG A N 1
ATOM 1306 C CA . ARG A 1 179 ? -7.609 12.264 18.219 1.00 86.75 179 ARG A CA 1
ATOM 1307 C C . ARG A 1 179 ? -6.457 11.351 17.820 1.00 86.75 179 ARG A C 1
ATOM 1309 O O . ARG A 1 179 ? -6.091 11.324 16.654 1.00 86.75 179 ARG A O 1
ATOM 1316 N N . ARG A 1 180 ? -5.865 10.625 18.774 1.00 85.81 180 ARG A N 1
ATOM 1317 C CA . ARG A 1 180 ? -4.786 9.675 18.455 1.00 85.81 180 ARG A CA 1
ATOM 1318 C C . ARG A 1 180 ? -5.311 8.509 17.628 1.00 85.81 180 ARG A C 1
ATOM 1320 O O . ARG A 1 180 ? -4.698 8.191 16.621 1.00 85.81 180 ARG A O 1
ATOM 1327 N N . VAL A 1 181 ? -6.451 7.944 18.026 1.00 88.62 181 VAL A N 1
ATOM 1328 C CA . VAL A 1 181 ? -7.090 6.830 17.309 1.00 88.62 181 VAL A CA 1
ATOM 1329 C C . VAL A 1 181 ? -7.448 7.238 15.879 1.00 88.62 181 VAL A C 1
ATOM 1331 O O . VAL A 1 181 ? -7.003 6.581 14.949 1.00 88.62 181 VAL A O 1
ATOM 1334 N N . ALA A 1 182 ? -8.123 8.375 15.696 1.00 89.00 182 ALA A N 1
ATOM 1335 C CA . ALA A 1 182 ? -8.501 8.881 14.374 1.00 89.00 182 ALA A CA 1
ATOM 1336 C C . ALA A 1 182 ? -7.290 9.120 13.454 1.00 89.00 182 ALA A C 1
ATOM 1338 O O . ALA A 1 182 ? -7.310 8.782 12.275 1.00 89.00 182 ALA A O 1
ATOM 1339 N N . VAL A 1 183 ? -6.201 9.676 13.996 1.00 89.44 183 VAL A N 1
ATOM 1340 C CA . VAL A 1 183 ? -4.961 9.872 13.233 1.00 89.44 183 VAL A CA 1
ATOM 1341 C C . VAL A 1 183 ? -4.297 8.536 12.882 1.00 89.44 183 VAL A C 1
ATOM 1343 O O . VAL A 1 183 ? -3.770 8.387 11.780 1.00 89.44 183 VAL A O 1
ATOM 1346 N N . ASP A 1 184 ? -4.300 7.566 13.796 1.00 88.19 184 ASP A N 1
ATOM 1347 C CA . ASP A 1 184 ? -3.735 6.239 13.545 1.00 88.19 184 ASP A CA 1
ATOM 1348 C C . ASP A 1 184 ? -4.527 5.466 12.483 1.00 88.19 184 ASP A C 1
ATOM 1350 O O . ASP A 1 184 ? -3.913 4.853 11.608 1.00 88.19 184 ASP A O 1
ATOM 1354 N N . GLU A 1 185 ? -5.857 5.552 12.516 1.00 91.44 185 GLU A N 1
ATOM 1355 C CA . GLU A 1 185 ? -6.757 4.973 11.512 1.00 91.44 185 GLU A CA 1
ATOM 1356 C C . GLU A 1 185 ? -6.549 5.617 10.137 1.00 91.44 185 GLU A C 1
ATOM 1358 O O . GLU A 1 185 ? -6.281 4.899 9.173 1.00 91.44 185 GLU A O 1
ATOM 1363 N N . LEU A 1 186 ? -6.517 6.955 10.058 1.00 92.69 186 LEU A N 1
ATOM 1364 C CA . LEU A 1 186 ? -6.221 7.670 8.810 1.00 92.69 186 LEU A CA 1
ATOM 1365 C C . LEU A 1 186 ? -4.884 7.221 8.208 1.00 92.69 186 LEU A C 1
ATOM 1367 O O . LEU A 1 186 ? -4.786 6.953 7.010 1.00 92.69 186 LEU A O 1
ATOM 1371 N N . VAL A 1 187 ? -3.832 7.127 9.029 1.00 91.38 187 VAL A N 1
ATOM 1372 C CA . VAL A 1 187 ? -2.524 6.657 8.556 1.00 91.38 187 VAL A CA 1
ATOM 1373 C C . VAL A 1 187 ? -2.619 5.222 8.045 1.00 91.38 187 VAL A C 1
ATOM 1375 O O . VAL A 1 187 ? -2.053 4.925 6.993 1.00 91.38 187 VAL A O 1
ATOM 1378 N N . ALA A 1 188 ? -3.290 4.331 8.777 1.00 91.06 188 ALA A N 1
ATOM 1379 C CA . ALA A 1 188 ? -3.423 2.932 8.391 1.00 91.06 188 ALA A CA 1
ATOM 1380 C C . ALA A 1 188 ? -4.147 2.782 7.044 1.00 91.06 188 ALA A C 1
ATOM 1382 O O . ALA A 1 188 ? -3.686 2.024 6.187 1.00 91.06 188 ALA A O 1
ATOM 1383 N N . ASP A 1 189 ? -5.216 3.545 6.824 1.00 92.31 189 ASP A N 1
ATOM 1384 C CA . ASP A 1 189 ? -5.980 3.514 5.578 1.00 92.31 189 ASP A CA 1
ATOM 1385 C C . ASP A 1 189 ? -5.188 4.092 4.400 1.00 92.31 189 ASP A C 1
ATOM 1387 O O . ASP A 1 189 ? -5.119 3.469 3.336 1.00 92.31 189 ASP A O 1
ATOM 1391 N N . LEU A 1 190 ? -4.501 5.224 4.590 1.00 92.25 190 LEU A N 1
ATOM 1392 C CA . LEU A 1 190 ? -3.642 5.808 3.553 1.00 92.25 190 LEU A CA 1
ATOM 1393 C C . LEU A 1 190 ? -2.463 4.893 3.192 1.00 92.25 190 LEU A C 1
ATOM 1395 O O . LEU A 1 190 ? -2.105 4.781 2.017 1.00 92.25 190 LEU A O 1
ATOM 1399 N N . VAL A 1 191 ? -1.875 4.207 4.176 1.00 91.00 191 VAL A N 1
ATOM 1400 C CA . VAL A 1 191 ? -0.821 3.212 3.932 1.00 91.00 191 VAL A CA 1
ATOM 1401 C C . VAL A 1 191 ? -1.375 2.014 3.164 1.00 91.00 191 VAL A C 1
ATOM 1403 O O . VAL A 1 191 ? -0.760 1.607 2.180 1.00 91.00 191 VAL A O 1
ATOM 1406 N N . ARG A 1 192 ? -2.553 1.496 3.536 1.00 91.75 192 ARG A N 1
ATOM 1407 C CA . ARG A 1 192 ? -3.208 0.387 2.825 1.00 91.75 192 ARG A CA 1
ATOM 1408 C C . ARG A 1 192 ? -3.505 0.743 1.364 1.00 91.75 192 ARG A C 1
ATOM 1410 O O . ARG A 1 192 ? -3.264 -0.074 0.476 1.00 91.75 192 ARG A O 1
ATOM 1417 N N . LEU A 1 193 ? -3.964 1.967 1.096 1.00 90.94 193 LEU A N 1
ATOM 1418 C CA . LEU A 1 193 ? -4.137 2.474 -0.272 1.00 90.94 193 LEU A CA 1
ATOM 1419 C C . LEU A 1 193 ? -2.801 2.534 -1.029 1.00 90.94 193 LEU A C 1
ATOM 1421 O O . LEU A 1 193 ? -2.724 2.124 -2.189 1.00 90.94 193 LEU A O 1
ATOM 1425 N N . GLY A 1 194 ? -1.735 2.985 -0.364 1.00 89.81 194 GLY A N 1
ATOM 1426 C CA . GLY A 1 194 ? -0.378 2.977 -0.911 1.00 89.81 194 GLY A CA 1
ATOM 1427 C C . GLY A 1 194 ? 0.126 1.579 -1.271 1.00 89.81 194 GLY A C 1
ATOM 1428 O O . GLY A 1 194 ? 0.741 1.393 -2.323 1.00 89.81 194 GLY A O 1
ATOM 1429 N N . GLU A 1 195 ? -0.159 0.581 -0.436 1.00 89.38 195 GLU A N 1
ATOM 1430 C CA . GLU A 1 195 ? 0.189 -0.821 -0.690 1.00 89.38 195 GLU A CA 1
ATOM 1431 C C . GLU A 1 195 ? -0.544 -1.372 -1.918 1.00 89.38 195 GLU A C 1
ATOM 1433 O O . GLU A 1 195 ? 0.101 -1.944 -2.801 1.00 89.38 195 GLU A O 1
ATOM 1438 N N . GLN A 1 196 ? -1.853 -1.124 -2.029 1.00 89.38 196 GLN A N 1
ATOM 1439 C CA . GLN A 1 196 ? -2.647 -1.502 -3.205 1.00 89.38 196 GLN A CA 1
ATOM 1440 C C . GLN A 1 196 ? -2.112 -0.844 -4.484 1.00 89.38 196 GLN A C 1
ATOM 1442 O O . GLN A 1 196 ? -1.935 -1.508 -5.509 1.00 89.38 196 GLN A O 1
ATOM 1447 N N . ALA A 1 197 ? -1.784 0.449 -4.419 1.00 88.19 197 ALA A N 1
ATOM 1448 C CA . ALA A 1 197 ? -1.202 1.179 -5.541 1.00 88.19 197 ALA A CA 1
ATOM 1449 C C . ALA A 1 197 ? 0.178 0.632 -5.943 1.00 88.19 197 ALA A C 1
ATOM 1451 O O . ALA A 1 197 ? 0.485 0.509 -7.132 1.00 88.19 197 ALA A O 1
ATOM 1452 N N . SER A 1 198 ? 1.005 0.268 -4.962 1.00 87.94 198 SER A N 1
ATOM 1453 C CA . SER A 1 198 ? 2.324 -0.325 -5.190 1.00 87.94 198 SER A CA 1
ATOM 1454 C C . SER A 1 198 ? 2.225 -1.701 -5.852 1.00 87.94 198 SER A C 1
ATOM 1456 O O . SER A 1 198 ? 2.935 -1.971 -6.825 1.00 87.94 198 SER A O 1
ATOM 1458 N N . GLU A 1 199 ? 1.312 -2.555 -5.381 1.00 89.88 199 GLU A N 1
ATOM 1459 C CA . GLU A 1 199 ? 1.069 -3.875 -5.966 1.00 89.88 199 GLU A CA 1
ATOM 1460 C C . GLU A 1 199 ? 0.618 -3.761 -7.425 1.00 89.88 199 GLU A C 1
ATOM 1462 O O . GLU A 1 199 ? 1.172 -4.420 -8.311 1.00 89.88 199 GLU A O 1
ATOM 1467 N N . LEU A 1 200 ? -0.336 -2.872 -7.692 1.00 86.69 200 LEU A N 1
ATOM 1468 C CA . LEU A 1 200 ? 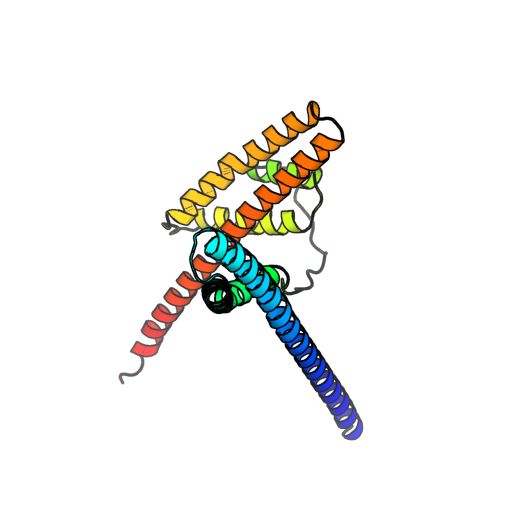-0.848 -2.642 -9.035 1.00 86.69 200 LEU A CA 1
ATOM 1469 C C . LEU A 1 200 ? 0.243 -2.086 -9.965 1.00 86.69 200 LEU A C 1
ATOM 1471 O O . LEU A 1 200 ? 0.431 -2.589 -11.075 1.00 86.69 200 LEU A O 1
ATOM 1475 N N . ALA A 1 201 ? 1.054 -1.133 -9.496 1.00 84.56 201 ALA A N 1
ATOM 1476 C CA . ALA A 1 201 ? 2.203 -0.633 -10.250 1.00 84.56 201 ALA A CA 1
ATOM 1477 C C . ALA A 1 201 ? 3.254 -1.728 -10.531 1.00 84.56 201 ALA A C 1
ATOM 1479 O O . ALA A 1 201 ? 3.853 -1.746 -11.612 1.00 84.56 201 ALA A O 1
ATOM 1480 N N . ALA A 1 202 ? 3.474 -2.659 -9.597 1.00 85.50 202 ALA A N 1
ATOM 1481 C CA . ALA A 1 202 ? 4.390 -3.783 -9.786 1.00 85.50 202 ALA A CA 1
ATOM 1482 C C . ALA A 1 202 ? 3.878 -4.768 -10.850 1.00 85.50 202 ALA A C 1
ATOM 1484 O O . ALA A 1 202 ? 4.645 -5.158 -11.737 1.00 85.50 202 ALA A O 1
ATOM 1485 N N . ARG A 1 203 ? 2.582 -5.112 -10.822 1.00 84.19 203 ARG A N 1
ATOM 1486 C CA . ARG A 1 203 ? 1.935 -5.940 -11.858 1.00 84.19 203 ARG A CA 1
ATOM 1487 C C . ARG A 1 203 ? 2.052 -5.292 -13.239 1.00 84.19 203 ARG A C 1
ATOM 1489 O O . ARG A 1 203 ? 2.447 -5.953 -14.202 1.00 84.19 203 ARG A O 1
ATOM 1496 N N . GLN A 1 204 ? 1.824 -3.980 -13.325 1.00 82.19 204 GLN A N 1
ATOM 1497 C CA . GLN A 1 204 ? 2.033 -3.229 -14.566 1.00 82.19 204 GLN A CA 1
ATOM 1498 C C . GLN A 1 204 ? 3.485 -3.310 -15.044 1.00 82.19 204 GLN A C 1
ATOM 1500 O O . GLN A 1 204 ? 3.731 -3.580 -16.221 1.00 82.19 204 GLN A O 1
ATOM 1505 N N . GLY A 1 205 ? 4.452 -3.141 -14.139 1.00 80.06 205 GLY A N 1
ATOM 1506 C CA . GLY A 1 205 ? 5.876 -3.263 -14.450 1.00 80.06 205 GLY A CA 1
ATOM 1507 C C . GLY A 1 205 ? 6.251 -4.626 -15.041 1.00 80.06 205 GLY A C 1
ATOM 1508 O O . GLY A 1 205 ? 6.998 -4.681 -16.022 1.00 80.06 205 GLY A O 1
ATOM 1509 N N . LEU A 1 206 ? 5.694 -5.715 -14.501 1.00 78.38 206 LEU A N 1
ATOM 1510 C CA . LEU A 1 206 ? 5.873 -7.065 -15.044 1.00 78.38 206 LEU A CA 1
ATOM 1511 C C . LEU A 1 206 ? 5.269 -7.191 -16.449 1.00 78.38 206 LEU A C 1
ATOM 1513 O O . LEU A 1 206 ? 5.977 -7.597 -17.371 1.00 78.38 206 LEU A O 1
ATOM 1517 N N . SER A 1 207 ? 4.029 -6.732 -16.651 1.00 79.69 207 SER A N 1
ATOM 1518 C CA . SER A 1 207 ? 3.365 -6.795 -17.965 1.00 79.69 207 SER A CA 1
ATOM 1519 C C . SER A 1 207 ? 4.120 -6.012 -19.051 1.00 79.69 207 SER A C 1
ATOM 1521 O O . SER A 1 207 ? 4.183 -6.414 -20.215 1.00 79.69 207 SER A O 1
ATOM 1523 N N . VAL A 1 208 ? 4.709 -4.863 -18.700 1.00 80.00 208 VAL A N 1
ATOM 1524 C CA . VAL A 1 208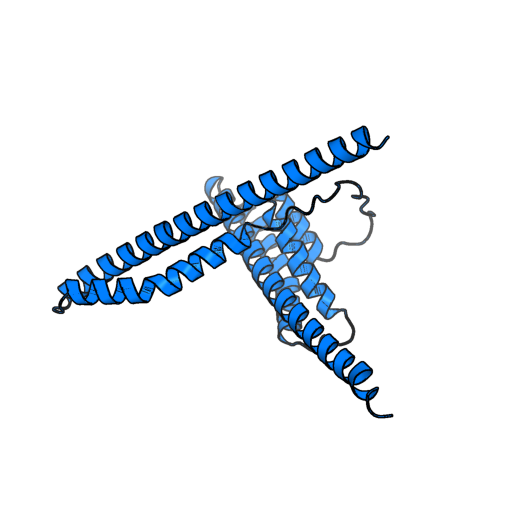 ? 5.507 -4.053 -19.630 1.00 80.00 208 VAL A CA 1
ATOM 1525 C C . VAL A 1 208 ? 6.819 -4.761 -19.941 1.00 80.00 208 VAL A C 1
ATOM 1527 O O . VAL A 1 208 ? 7.237 -4.796 -21.100 1.00 80.00 208 VAL A O 1
ATOM 1530 N N . ARG A 1 209 ? 7.458 -5.362 -18.933 1.00 78.12 209 ARG A N 1
ATOM 1531 C CA . ARG A 1 209 ? 8.695 -6.126 -19.114 1.00 78.12 209 ARG A CA 1
ATOM 1532 C C . ARG A 1 209 ? 8.481 -7.322 -20.038 1.00 78.12 209 ARG A C 1
ATOM 1534 O O . ARG A 1 209 ? 9.290 -7.512 -20.940 1.00 78.12 209 ARG A O 1
ATOM 1541 N N . GLU A 1 210 ? 7.388 -8.059 -19.874 1.00 79.06 210 GLU A N 1
ATOM 1542 C CA . GLU A 1 210 ? 7.000 -9.167 -20.758 1.00 79.06 210 GLU A CA 1
ATOM 1543 C C . GLU A 1 210 ? 6.706 -8.694 -22.187 1.00 79.06 210 GLU A C 1
ATOM 1545 O O . GLU A 1 210 ? 7.205 -9.256 -23.163 1.00 79.06 210 GLU A O 1
ATOM 1550 N N . ARG A 1 211 ? 5.967 -7.591 -22.349 1.00 79.31 211 ARG A N 1
ATOM 1551 C CA . ARG A 1 211 ? 5.740 -7.002 -23.680 1.00 79.31 211 ARG A CA 1
ATOM 1552 C C . ARG A 1 211 ? 7.053 -6.590 -24.350 1.00 79.31 211 ARG A C 1
ATOM 1554 O O . ARG A 1 211 ? 7.218 -6.783 -25.557 1.00 79.31 211 ARG A O 1
ATOM 1561 N N . LEU A 1 212 ? 8.002 -6.048 -23.587 1.00 82.06 212 LEU A N 1
ATOM 1562 C CA . LEU A 1 212 ? 9.328 -5.690 -24.090 1.00 82.06 212 LEU A CA 1
ATOM 1563 C C . LEU A 1 212 ? 10.167 -6.918 -24.457 1.00 82.06 212 LEU A C 1
ATOM 1565 O O . LEU A 1 212 ? 10.839 -6.878 -25.488 1.00 82.06 212 LEU A O 1
ATOM 1569 N N . THR A 1 213 ? 10.139 -7.998 -23.672 1.00 83.81 213 THR A N 1
ATOM 1570 C CA . THR A 1 213 ? 10.869 -9.231 -24.012 1.00 83.81 213 THR A CA 1
ATOM 1571 C C . THR A 1 213 ? 10.315 -9.865 -25.282 1.00 83.81 213 THR A C 1
ATOM 1573 O O . THR A 1 213 ? 11.104 -10.193 -26.165 1.00 83.81 213 THR A O 1
ATOM 1576 N N . VAL A 1 214 ? 8.990 -9.930 -25.448 1.00 84.25 214 VAL A N 1
ATOM 1577 C CA . VAL A 1 214 ? 8.354 -10.421 -26.685 1.00 84.25 214 VAL A CA 1
ATOM 1578 C C . VAL A 1 214 ? 8.719 -9.547 -27.887 1.00 84.25 214 VAL A C 1
ATOM 1580 O O . VAL A 1 214 ? 9.089 -10.069 -28.940 1.00 84.25 214 VAL A O 1
ATOM 1583 N N . ARG A 1 215 ? 8.673 -8.212 -27.753 1.00 82.00 215 ARG A N 1
ATOM 1584 C CA . ARG A 1 215 ? 9.081 -7.299 -28.839 1.00 82.00 215 ARG A CA 1
ATOM 1585 C C . ARG A 1 215 ? 10.554 -7.475 -29.208 1.00 82.00 215 ARG A C 1
ATOM 1587 O O . ARG A 1 215 ? 10.868 -7.539 -30.392 1.00 82.00 215 ARG A O 1
ATOM 1594 N N . ARG A 1 216 ? 11.448 -7.602 -28.222 1.00 87.50 216 ARG A N 1
ATOM 1595 C CA . ARG A 1 216 ? 12.874 -7.884 -28.463 1.00 87.50 216 ARG A CA 1
ATOM 1596 C C . ARG A 1 216 ? 13.067 -9.232 -29.153 1.00 87.50 216 ARG A C 1
ATOM 1598 O O . ARG A 1 216 ? 13.806 -9.293 -30.127 1.00 87.50 216 ARG A O 1
ATOM 1605 N N . ALA A 1 217 ? 12.372 -10.278 -28.711 1.00 81.81 217 ALA A N 1
ATOM 1606 C CA . ALA A 1 217 ? 12.439 -11.596 -29.335 1.00 81.81 217 ALA A CA 1
ATOM 1607 C C . ALA A 1 217 ? 12.004 -11.557 -30.808 1.00 81.81 217 ALA A C 1
ATOM 1609 O O . ALA A 1 217 ? 12.667 -12.152 -31.646 1.00 81.81 217 ALA A O 1
ATOM 1610 N N . ARG A 1 218 ? 10.958 -10.797 -31.158 1.00 80.94 218 ARG A N 1
ATOM 1611 C CA . ARG A 1 218 ? 10.542 -10.620 -32.562 1.00 80.94 218 ARG A CA 1
ATOM 1612 C C . ARG A 1 218 ? 11.567 -9.844 -33.391 1.00 80.94 218 ARG A C 1
ATOM 1614 O O . ARG A 1 218 ? 11.844 -10.225 -34.518 1.00 80.94 218 ARG A O 1
ATOM 1621 N N . LEU A 1 219 ? 12.143 -8.777 -32.836 1.00 81.81 219 LEU A N 1
ATOM 1622 C CA . LEU A 1 219 ? 13.115 -7.935 -33.545 1.00 81.81 219 LEU A CA 1
ATOM 1623 C C . LEU A 1 219 ? 14.472 -8.620 -33.758 1.00 81.81 219 LEU A C 1
ATOM 1625 O O . LEU A 1 219 ? 15.112 -8.394 -34.782 1.00 81.81 219 LEU A O 1
ATOM 1629 N N . PHE A 1 220 ? 14.917 -9.435 -32.800 1.00 77.25 220 PHE A N 1
ATOM 1630 C CA . PHE A 1 220 ? 16.229 -10.090 -32.846 1.00 77.25 220 PHE A CA 1
ATOM 1631 C C . PHE A 1 220 ? 16.167 -11.567 -33.260 1.00 77.25 220 PHE A C 1
ATOM 1633 O O . PHE A 1 220 ? 17.154 -12.082 -33.768 1.00 77.25 220 PHE A O 1
ATOM 1640 N N . GLY A 1 221 ? 15.022 -12.235 -33.106 1.00 60.53 221 GLY A N 1
ATOM 1641 C CA . GLY A 1 221 ? 14.791 -13.596 -33.602 1.00 60.53 221 GLY A CA 1
ATOM 1642 C C . GLY A 1 221 ? 14.538 -13.652 -35.110 1.00 60.53 221 GLY A C 1
ATOM 1643 O O . GLY A 1 221 ? 14.923 -14.619 -35.751 1.00 60.53 221 GLY A O 1
ATOM 1644 N N . ALA A 1 222 ? 14.000 -12.583 -35.708 1.00 56.38 222 ALA A N 1
ATOM 1645 C CA . ALA A 1 222 ? 13.815 -12.477 -37.159 1.00 56.38 222 ALA A CA 1
ATOM 1646 C C . ALA A 1 222 ? 15.126 -12.256 -37.953 1.00 56.38 222 ALA A C 1
ATOM 1648 O O . ALA A 1 222 ? 15.079 -12.082 -39.165 1.00 56.38 222 ALA A O 1
ATOM 1649 N N . ARG A 1 223 ? 16.297 -12.226 -37.295 1.00 52.84 223 ARG A N 1
ATOM 1650 C CA . ARG A 1 223 ? 17.612 -12.011 -37.933 1.00 52.84 223 ARG A CA 1
ATOM 1651 C C . ARG A 1 223 ? 18.433 -13.287 -38.175 1.00 52.84 223 ARG A C 1
ATOM 1653 O O . ARG A 1 223 ? 19.580 -13.160 -38.586 1.00 52.84 223 ARG A O 1
ATOM 1660 N N . VAL A 1 224 ? 17.898 -14.484 -37.917 1.00 48.72 224 VAL A N 1
ATOM 1661 C CA . VAL A 1 224 ? 18.662 -15.755 -37.996 1.00 48.72 224 VAL A CA 1
ATOM 1662 C C . VAL A 1 224 ? 18.291 -16.615 -39.221 1.00 48.72 224 VAL A C 1
ATOM 1664 O O . VAL A 1 224 ? 18.648 -17.781 -39.293 1.00 48.72 224 VAL A O 1
ATOM 1667 N N . GLU A 1 225 ? 17.637 -16.041 -40.231 1.00 46.44 225 GLU A N 1
ATOM 1668 C CA . GLU A 1 225 ? 17.478 -16.687 -41.544 1.00 46.44 225 GLU A CA 1
ATOM 1669 C C . GLU A 1 225 ? 18.187 -15.862 -42.625 1.00 46.44 225 GLU A C 1
ATOM 1671 O O . GLU A 1 225 ? 17.552 -15.082 -43.333 1.00 46.44 225 GLU A O 1
ATOM 1676 N N . ILE A 1 226 ? 19.517 -15.997 -42.712 1.00 41.06 226 ILE A N 1
ATOM 1677 C CA . ILE A 1 226 ? 20.306 -15.771 -43.938 1.00 41.06 226 ILE A CA 1
ATOM 1678 C C . ILE A 1 226 ? 21.408 -16.826 -43.983 1.00 41.06 226 ILE A C 1
ATOM 1680 O O . ILE A 1 226 ? 22.139 -16.932 -42.971 1.00 41.06 226 ILE A O 1
#

Sequence (226 aa):
MIWVVGFVLAIVIGLVIVSLLAALVAAVIELFVRVALGGALAAGIGIVAGVVSNEAGWDGALTGVLVAVLTIIPAILFVGRLRSSSRSPKVGVNTRDAVRPESTPLDPYSRAWVTASRLAPRAGLVTAEQACTRVIELTKRDGAIDPEVIDLATILRRHVPALVDETEELLVTAGRSGRRVAVDELVADLVRLGEQASELAARQGLSVRERLTVRRARLFGARVEI

pLDDT: mean 76.48, std 15.08, range [36.88, 93.25]

Secondary structure (DSSP, 8-state):
-HHHHHHHHHHHHHHHHHHHHHHHHHHHHHHHHHHHHHHHHHHHHHHHHHHHHHHTTS-HHHHHHHHHHHHHHHHHHHHHHHHHTT-------------PPP-S---HHHHHHHHHHHH---HHHHHHHHHHHHHHHHTTSTT---HHHHHHHHHHHHHHHHHHHHHHHHHHH--HHHHHHHHHHHHHHHHHHHHHHHHHHHHHHHHHHHHHHHHHHHHHHTT---

Foldseek 3Di:
DVVVVVVVVVVVVVVVVVVVVVVVVVVVVVVVCLQVQLLVVLLVQLQVQLVVCVVVVHNSNVRSVVSSVVSSVVSSVVVVVVCVVVCPPPPPDDPPDPPDDPDDPDQLLRVLLVLLCVLPVDPLSVLLSVLLVVLLVCVVDPPPPPVVSVVLNVCSSPVSSVLSVVLVVQCVVDDPVSSVVSSVVNSVVSSVSSVVSNVVVVVVVVVVVVVVVVVVCVVVVVPPDD